Protein AF-A0A1E1MCX6-F1 (afdb_monomer_lite)

pLDDT: mean 70.88, std 13.75, range [33.88, 95.19]

Structure (mmCIF, N/CA/C/O backbone):
data_AF-A0A1E1MCX6-F1
#
_entry.id   AF-A0A1E1MCX6-F1
#
loop_
_atom_site.group_PDB
_atom_site.id
_atom_site.type_symbol
_atom_site.label_atom_id
_atom_site.label_alt_id
_atom_site.label_comp_id
_atom_site.label_asym_id
_atom_site.label_entity_id
_atom_site.label_seq_id
_atom_site.pdbx_PDB_ins_code
_atom_site.Cartn_x
_atom_site.Cartn_y
_atom_site.Cartn_z
_atom_site.occupancy
_atom_site.B_iso_or_equiv
_atom_site.auth_seq_id
_atom_site.auth_comp_id
_atom_site.auth_asym_id
_atom_site.auth_atom_id
_atom_site.pdbx_PDB_model_num
ATOM 1 N N . MET A 1 1 ? -9.415 -29.828 1.923 1.00 38.81 1 MET A N 1
ATOM 2 C CA . MET A 1 1 ? -8.540 -28.634 1.841 1.00 38.81 1 MET A CA 1
ATOM 3 C C . MET A 1 1 ? -7.089 -29.088 1.787 1.00 38.81 1 MET A C 1
ATOM 5 O O . MET A 1 1 ? -6.690 -29.896 2.617 1.00 38.81 1 MET A O 1
ATOM 9 N N . THR A 1 2 ? -6.312 -28.622 0.813 1.00 33.94 2 THR A N 1
ATOM 10 C CA . THR A 1 2 ? -4.863 -28.867 0.729 1.00 33.94 2 THR A CA 1
ATOM 11 C C . THR A 1 2 ? -4.149 -28.185 1.901 1.00 33.94 2 THR A C 1
ATOM 13 O O . THR A 1 2 ? -4.339 -26.994 2.135 1.00 33.94 2 THR A O 1
ATOM 16 N N . LYS A 1 3 ? -3.348 -28.938 2.668 1.00 46.06 3 LYS A N 1
ATOM 17 C CA . LYS A 1 3 ? -2.559 -28.394 3.788 1.00 46.06 3 LYS A CA 1
ATOM 18 C C . LYS A 1 3 ? -1.394 -27.546 3.260 1.00 46.06 3 LYS A C 1
ATOM 20 O O . LYS A 1 3 ? -0.758 -27.910 2.272 1.00 46.06 3 LYS A O 1
ATOM 25 N N . PHE A 1 4 ? -1.112 -26.431 3.933 1.00 48.59 4 PHE A N 1
ATOM 26 C CA . PHE A 1 4 ? 0.052 -25.582 3.665 1.00 48.59 4 PHE A CA 1
ATOM 27 C C . PHE A 1 4 ? 1.350 -26.382 3.869 1.00 48.59 4 PHE A C 1
ATOM 29 O O . PHE A 1 4 ? 1.566 -26.912 4.960 1.00 48.59 4 PHE A O 1
ATOM 36 N N . LYS A 1 5 ? 2.179 -26.498 2.822 1.00 60.81 5 LYS A N 1
ATOM 37 C CA . LYS A 1 5 ? 3.470 -27.203 2.859 1.00 60.81 5 LYS A CA 1
ATOM 38 C C . LYS A 1 5 ? 4.560 -26.244 3.340 1.00 60.81 5 LYS A C 1
ATOM 40 O O . LYS A 1 5 ? 4.831 -25.259 2.660 1.00 60.81 5 LYS A O 1
ATOM 45 N N . CYS A 1 6 ? 5.165 -26.533 4.488 1.00 60.97 6 CYS A N 1
ATOM 46 C CA . CYS A 1 6 ? 6.218 -25.704 5.086 1.00 60.97 6 CYS A CA 1
ATOM 47 C C . CYS A 1 6 ? 7.391 -26.503 5.666 1.00 60.97 6 CYS A C 1
ATOM 49 O O . CYS A 1 6 ? 8.232 -25.934 6.356 1.00 60.97 6 CYS A O 1
ATOM 51 N N . GLU A 1 7 ? 7.442 -27.803 5.392 1.00 74.19 7 GLU A N 1
ATOM 52 C CA . GLU A 1 7 ? 8.530 -28.677 5.822 1.00 74.19 7 GLU A CA 1
ATOM 53 C C . GLU A 1 7 ? 9.867 -28.196 5.242 1.00 74.19 7 GLU A C 1
ATOM 55 O O . GLU A 1 7 ? 9.947 -27.859 4.059 1.00 74.19 7 GLU A O 1
ATOM 60 N N . ASN A 1 8 ? 10.891 -28.120 6.093 1.00 78.19 8 ASN A N 1
ATOM 61 C CA . ASN A 1 8 ? 12.237 -27.613 5.811 1.00 78.19 8 ASN A CA 1
ATOM 62 C C . ASN A 1 8 ? 12.307 -26.149 5.328 1.00 78.19 8 ASN A C 1
ATOM 64 O O . ASN A 1 8 ? 13.371 -25.694 4.912 1.00 78.19 8 ASN A O 1
ATOM 68 N N . LEU A 1 9 ? 11.212 -25.379 5.401 1.00 73.75 9 LEU A N 1
ATOM 69 C CA . LEU A 1 9 ? 11.231 -23.949 5.074 1.00 73.75 9 LEU A CA 1
ATOM 70 C C . LEU A 1 9 ? 11.652 -23.110 6.278 1.00 73.75 9 LEU A C 1
ATOM 72 O O . LEU A 1 9 ? 11.257 -23.376 7.414 1.00 73.75 9 LEU A O 1
ATOM 76 N N . ARG A 1 10 ? 12.403 -22.040 6.019 1.00 76.19 10 ARG A N 1
ATOM 77 C CA . ARG A 1 10 ? 12.832 -21.068 7.027 1.00 76.19 10 ARG A CA 1
ATOM 78 C C . ARG A 1 10 ? 11.794 -19.961 7.128 1.00 76.19 10 ARG A C 1
ATOM 80 O O . ARG A 1 10 ? 11.583 -19.203 6.184 1.00 76.19 10 ARG A O 1
ATOM 87 N N . VAL A 1 11 ? 11.128 -19.863 8.269 1.00 73.06 11 VAL A N 1
ATOM 88 C CA . VAL A 1 11 ? 10.028 -18.926 8.492 1.00 73.06 11 VAL A CA 1
ATOM 89 C C . VAL A 1 11 ? 10.429 -17.891 9.531 1.00 73.06 11 VAL A C 1
ATOM 91 O O . VAL A 1 11 ? 10.743 -18.227 10.671 1.00 73.06 11 VAL A O 1
ATOM 94 N N . VAL A 1 12 ? 10.355 -16.619 9.155 1.00 78.56 12 VAL A N 1
ATOM 95 C CA . VAL A 1 12 ? 10.525 -15.487 10.071 1.00 78.56 12 VAL A CA 1
ATOM 96 C C . VAL A 1 12 ? 9.162 -15.044 10.571 1.00 78.56 12 VAL A C 1
ATOM 98 O O . VAL A 1 12 ? 8.259 -14.803 9.774 1.00 78.56 12 VAL A O 1
ATOM 101 N N . ILE A 1 13 ? 9.004 -14.899 11.883 1.00 71.88 13 ILE A N 1
ATOM 102 C CA . ILE A 1 13 ? 7.757 -14.436 12.496 1.00 71.88 13 ILE A CA 1
ATOM 103 C C . ILE A 1 13 ? 8.053 -13.222 13.372 1.00 71.88 13 ILE A C 1
ATOM 105 O O . ILE A 1 13 ? 8.603 -13.342 14.468 1.00 71.88 13 ILE A O 1
ATOM 109 N N . ALA A 1 14 ? 7.644 -12.046 12.901 1.00 75.50 14 ALA A N 1
ATOM 110 C CA . ALA A 1 14 ? 7.612 -10.832 13.702 1.00 75.50 14 ALA A CA 1
ATOM 111 C C . ALA A 1 14 ? 6.386 -10.840 14.618 1.00 75.50 14 ALA A C 1
ATOM 113 O O . ALA A 1 14 ? 5.269 -11.070 14.160 1.00 75.50 14 ALA A O 1
ATOM 114 N N . GLY A 1 15 ? 6.594 -10.599 15.913 1.00 68.25 15 GLY A N 1
ATOM 115 C CA . GLY A 1 15 ? 5.552 -10.734 16.936 1.00 68.25 15 GLY A CA 1
ATOM 116 C C . GLY A 1 15 ? 5.401 -12.159 17.487 1.00 68.25 15 GLY A C 1
ATOM 117 O O . GLY A 1 15 ? 4.359 -12.493 18.041 1.00 68.25 15 GLY A O 1
ATOM 118 N N . GLY A 1 16 ? 6.426 -13.008 17.356 1.00 63.59 16 GLY A N 1
ATOM 119 C CA . GLY A 1 16 ? 6.366 -14.433 17.710 1.00 63.59 16 GLY A CA 1
ATOM 120 C C . GLY A 1 16 ? 6.415 -14.785 19.204 1.00 63.59 16 GLY A C 1
ATOM 121 O O . GLY A 1 16 ? 6.259 -15.948 19.561 1.00 63.59 16 GLY A O 1
ATOM 122 N N . SER A 1 17 ? 6.632 -13.816 20.098 1.00 66.81 17 SER A N 1
ATOM 123 C CA . SER A 1 17 ? 6.832 -14.093 21.531 1.00 66.81 17 SER A CA 1
ATOM 124 C C . SER A 1 17 ? 5.554 -14.459 22.290 1.00 66.81 17 SER A C 1
ATOM 126 O O . SER A 1 17 ? 5.621 -15.084 23.349 1.00 66.81 17 SER A O 1
ATOM 128 N N . ARG A 1 18 ? 4.377 -14.078 21.779 1.00 60.91 18 ARG A N 1
ATOM 129 C CA . ARG A 1 18 ? 3.080 -14.279 22.445 1.00 60.91 18 ARG A CA 1
ATOM 130 C C . ARG A 1 18 ? 1.920 -14.310 21.450 1.00 60.91 18 ARG A C 1
ATOM 132 O O . ARG A 1 18 ? 2.098 -14.004 20.274 1.00 60.91 18 ARG A O 1
ATOM 139 N N . GLY A 1 19 ? 0.732 -14.669 21.940 1.00 68.06 19 GLY A N 1
ATOM 140 C CA . GLY A 1 19 ? -0.516 -14.614 21.173 1.00 68.06 19 GLY A CA 1
ATOM 141 C C . GLY A 1 19 ? -0.461 -15.393 19.855 1.00 68.06 19 GLY A C 1
ATOM 142 O O . GLY A 1 19 ? 0.077 -16.502 19.798 1.00 68.06 19 GLY A O 1
ATOM 143 N N . LEU A 1 20 ? -1.005 -14.787 18.796 1.00 52.72 20 LEU A N 1
ATOM 144 C CA . LEU A 1 20 ? -1.111 -15.394 17.468 1.00 52.72 20 LEU A CA 1
ATOM 145 C C . LEU A 1 20 ? 0.255 -15.777 16.879 1.00 52.72 20 LEU A C 1
ATOM 147 O O . LEU A 1 20 ? 0.401 -16.884 16.368 1.00 52.72 20 LEU A O 1
ATOM 151 N N . GLY A 1 21 ? 1.270 -14.914 17.005 1.00 62.84 21 GLY A N 1
ATOM 152 C CA . GLY A 1 21 ? 2.611 -15.189 16.479 1.00 62.84 21 GLY A CA 1
ATOM 153 C C . GLY A 1 21 ? 3.265 -16.416 17.123 1.00 62.84 21 GLY A C 1
ATOM 154 O O . GLY A 1 21 ? 3.864 -17.229 16.422 1.00 62.84 21 GLY A O 1
ATOM 155 N N . LYS A 1 22 ? 3.089 -16.606 18.439 1.00 66.88 22 LYS A N 1
ATOM 156 C CA . LYS A 1 22 ? 3.581 -17.797 19.159 1.00 66.88 22 LYS A CA 1
ATOM 157 C C . LYS A 1 22 ? 2.854 -19.070 18.727 1.00 66.88 22 LYS A C 1
ATOM 159 O O . LYS A 1 22 ? 3.485 -20.106 18.537 1.00 66.88 22 LYS A O 1
ATOM 164 N N . SER A 1 23 ? 1.532 -19.004 18.579 1.00 61.03 23 SER A N 1
ATOM 165 C CA . SER A 1 23 ? 0.735 -20.153 18.134 1.00 61.03 23 SER A CA 1
ATOM 166 C C . SER A 1 23 ? 1.119 -20.578 16.712 1.00 61.03 23 SER A C 1
ATOM 168 O O . SER A 1 23 ? 1.362 -21.761 16.471 1.00 61.03 23 SER A O 1
ATOM 170 N N . LEU A 1 24 ? 1.286 -19.603 15.812 1.00 55.16 24 LEU A N 1
ATOM 171 C CA . LEU A 1 24 ? 1.741 -19.821 14.441 1.00 55.16 24 LEU A CA 1
ATOM 172 C C . LEU A 1 24 ? 3.142 -20.448 14.397 1.00 55.16 24 LEU A C 1
ATOM 174 O O . LEU A 1 24 ? 3.361 -21.399 13.653 1.00 55.16 24 LEU A O 1
ATOM 178 N N . ALA A 1 25 ? 4.070 -19.967 15.229 1.00 68.56 25 ALA A N 1
ATOM 179 C CA . ALA A 1 25 ? 5.413 -20.530 15.348 1.00 68.56 25 ALA A CA 1
ATOM 180 C C . ALA A 1 25 ? 5.391 -22.014 15.743 1.00 68.56 25 ALA A C 1
ATOM 182 O O . ALA A 1 25 ? 6.065 -22.829 15.117 1.00 68.56 25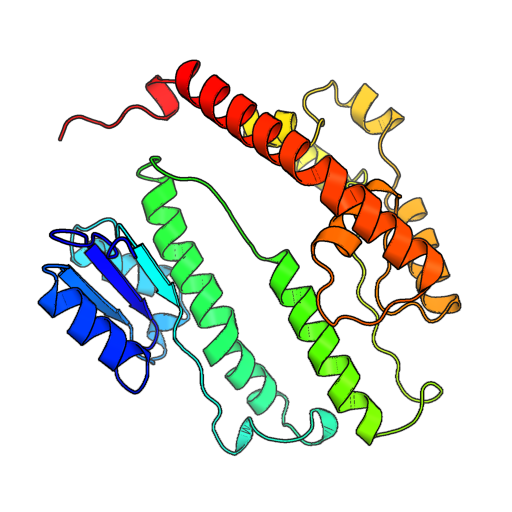 ALA A O 1
ATOM 183 N N . ILE A 1 26 ? 4.589 -22.374 16.750 1.00 72.75 26 ILE A N 1
ATOM 184 C CA . ILE A 1 26 ? 4.478 -23.755 17.241 1.00 72.75 26 ILE A CA 1
ATOM 185 C C . ILE A 1 26 ? 3.876 -24.673 16.170 1.00 72.75 26 ILE A C 1
ATOM 187 O O . ILE A 1 26 ? 4.379 -25.775 15.960 1.00 72.75 26 ILE A O 1
ATOM 191 N N . ASP A 1 27 ? 2.808 -24.244 15.495 1.00 68.94 27 ASP A N 1
ATOM 192 C CA . ASP A 1 27 ? 2.156 -25.053 14.458 1.00 68.94 27 ASP A CA 1
ATOM 193 C C . ASP A 1 27 ? 3.057 -25.252 13.230 1.00 68.94 27 ASP A C 1
ATOM 195 O O . ASP A 1 27 ? 3.155 -26.365 12.716 1.00 68.94 27 ASP A O 1
ATOM 199 N N . LEU A 1 28 ? 3.779 -24.216 12.795 1.00 67.38 28 LEU A N 1
ATOM 200 C CA . LEU A 1 28 ? 4.725 -24.325 11.683 1.00 67.38 28 LEU A CA 1
ATOM 201 C C . LEU A 1 28 ? 5.943 -25.188 12.046 1.00 67.38 28 LEU A C 1
ATOM 203 O O . LEU A 1 28 ? 6.360 -26.011 11.232 1.00 67.38 28 LEU A O 1
ATOM 207 N N . ALA A 1 29 ? 6.458 -25.084 13.275 1.00 78.00 29 ALA A N 1
ATOM 208 C CA . ALA A 1 29 ? 7.537 -25.946 13.761 1.00 78.00 29 ALA A CA 1
ATOM 209 C C . ALA A 1 29 ? 7.118 -27.427 13.801 1.00 78.00 29 ALA A C 1
ATOM 211 O O . ALA A 1 29 ? 7.857 -28.290 13.334 1.00 78.00 29 ALA A O 1
ATOM 212 N N . LYS A 1 30 ? 5.896 -27.733 14.268 1.00 79.31 30 LYS A N 1
ATOM 213 C CA . LYS A 1 30 ? 5.331 -29.101 14.242 1.00 79.31 30 LYS A CA 1
ATOM 214 C C . LYS A 1 30 ? 5.213 -29.681 12.831 1.00 79.31 30 LYS A C 1
ATOM 216 O O . LYS A 1 30 ? 5.148 -30.895 12.675 1.00 79.31 30 LYS A O 1
ATOM 221 N N . ARG A 1 31 ? 5.165 -28.822 11.813 1.00 78.31 31 ARG A N 1
ATOM 222 C CA . ARG A 1 31 ? 5.111 -29.187 10.392 1.00 78.31 31 ARG A CA 1
ATOM 223 C C . ARG A 1 31 ? 6.494 -29.189 9.726 1.00 78.31 31 ARG A C 1
ATOM 225 O O . ARG A 1 31 ? 6.563 -29.214 8.501 1.00 78.31 31 ARG A O 1
ATOM 232 N N . GLY A 1 32 ? 7.572 -29.136 10.512 1.00 78.81 32 GLY A N 1
ATOM 233 C CA . GLY A 1 32 ? 8.952 -29.248 10.038 1.00 78.81 32 GLY A CA 1
ATOM 234 C C . GLY A 1 32 ? 9.587 -27.943 9.553 1.00 78.81 32 GLY A C 1
ATOM 235 O O . GLY A 1 32 ? 10.617 -28.001 8.894 1.00 78.81 32 GLY A O 1
ATOM 236 N N . ALA A 1 33 ? 8.998 -26.774 9.824 1.00 75.56 33 ALA A N 1
ATOM 237 C CA . ALA A 1 33 ? 9.612 -25.491 9.472 1.00 75.56 33 ALA A CA 1
ATOM 238 C C . ALA A 1 33 ? 10.693 -25.070 10.486 1.00 75.56 33 ALA A C 1
ATOM 240 O O . ALA A 1 33 ? 10.533 -25.247 11.696 1.00 75.56 33 ALA A O 1
ATOM 241 N N . HIS A 1 34 ? 11.752 -24.418 10.006 1.00 82.94 34 HIS A N 1
ATOM 242 C CA . HIS A 1 34 ? 12.753 -23.762 10.847 1.00 82.94 34 HIS A CA 1
ATOM 243 C C . HIS A 1 34 ? 12.284 -22.347 11.186 1.00 82.94 34 HIS A C 1
ATOM 245 O O . HIS A 1 34 ? 12.104 -21.524 10.290 1.00 82.94 34 HIS A O 1
ATOM 251 N N . ILE A 1 35 ? 12.070 -22.048 12.466 1.00 78.44 35 ILE A N 1
ATOM 252 C CA . ILE A 1 35 ? 11.438 -20.791 12.882 1.00 78.44 35 ILE A CA 1
ATOM 253 C C . ILE A 1 35 ? 12.466 -19.808 13.443 1.00 78.44 35 ILE A C 1
ATOM 255 O O . ILE A 1 35 ? 13.170 -20.123 14.399 1.00 78.44 35 ILE A O 1
ATOM 259 N N . LEU A 1 36 ? 12.476 -18.583 12.911 1.00 82.44 36 LEU A N 1
ATOM 260 C CA . LEU A 1 36 ? 13.136 -17.428 13.516 1.00 82.44 36 LEU A CA 1
ATOM 261 C C . LEU A 1 36 ? 12.078 -16.471 14.075 1.00 82.44 36 LEU A C 1
ATOM 263 O O . LEU A 1 36 ? 11.268 -15.911 13.333 1.00 82.44 36 LEU A O 1
ATOM 267 N N . LEU A 1 37 ? 12.091 -16.263 15.390 1.00 76.94 37 LEU A N 1
ATOM 268 C CA . LEU A 1 37 ? 11.170 -15.346 16.058 1.00 76.94 37 LEU A CA 1
ATOM 269 C C . LEU A 1 37 ? 11.812 -13.973 16.242 1.00 76.94 37 LEU A C 1
ATOM 271 O O . LEU A 1 37 ? 12.878 -13.856 16.839 1.00 76.94 37 LEU A O 1
ATOM 275 N N . LEU A 1 38 ? 11.119 -12.930 15.790 1.00 73.69 38 LEU A N 1
ATOM 276 C CA . LEU A 1 38 ? 11.461 -11.540 16.074 1.00 73.69 38 LEU A CA 1
ATOM 277 C C . LEU A 1 38 ? 10.456 -10.995 17.097 1.00 73.69 38 LEU A C 1
ATOM 279 O O . LEU A 1 38 ? 9.249 -10.939 16.839 1.00 73.69 38 LEU A O 1
ATOM 283 N N . ALA A 1 39 ? 10.942 -10.627 18.282 1.00 66.00 39 ALA A N 1
ATOM 284 C CA . ALA A 1 39 ? 10.146 -10.069 19.374 1.00 66.00 39 ALA A CA 1
ATOM 285 C C . ALA A 1 39 ? 10.543 -8.610 19.655 1.00 66.00 39 ALA A C 1
ATOM 287 O O . ALA A 1 39 ? 11.634 -8.180 19.297 1.00 66.00 39 ALA A O 1
ATOM 288 N N . ARG A 1 40 ? 9.630 -7.841 20.265 1.00 60.00 40 ARG A N 1
ATOM 289 C CA . ARG A 1 40 ? 9.772 -6.384 20.442 1.00 60.00 40 ARG A CA 1
ATOM 290 C C . ARG A 1 40 ? 11.019 -6.009 21.261 1.00 60.00 40 ARG A C 1
ATOM 292 O O . ARG A 1 40 ? 11.178 -6.492 22.378 1.00 60.00 40 ARG A O 1
ATOM 299 N N . GLY A 1 41 ? 11.802 -5.078 20.712 1.00 58.69 41 GLY A N 1
ATOM 300 C CA . GLY A 1 41 ? 12.938 -4.361 21.308 1.00 58.69 41 GLY A CA 1
ATOM 301 C C . GLY A 1 41 ? 13.427 -3.275 20.334 1.00 58.69 41 GLY A C 1
ATOM 302 O O . GLY A 1 41 ? 13.105 -3.355 19.144 1.00 58.69 41 GLY A O 1
ATOM 303 N N . GLN A 1 42 ? 14.189 -2.272 20.798 1.00 48.56 42 GLN A N 1
ATOM 304 C CA . GLN A 1 42 ? 14.727 -1.168 19.963 1.00 48.56 42 GLN A CA 1
ATOM 305 C C . GLN A 1 42 ? 15.445 -1.665 18.689 1.00 48.56 42 GLN A C 1
ATOM 307 O O . GLN A 1 42 ? 15.502 -0.974 17.678 1.00 48.56 42 GLN A O 1
ATOM 312 N N . GLU A 1 43 ? 15.934 -2.903 18.708 1.00 51.09 43 GLU A N 1
ATOM 313 C CA . GLU A 1 43 ? 16.624 -3.562 17.600 1.00 51.09 43 GLU A CA 1
ATOM 314 C C . GLU A 1 43 ? 15.727 -3.923 16.400 1.00 51.09 43 GLU A C 1
ATOM 316 O O . GLU A 1 43 ? 16.228 -4.062 15.288 1.00 51.09 43 GLU A O 1
ATOM 321 N N . THR A 1 44 ? 14.405 -4.032 16.586 1.00 52.84 44 THR A N 1
ATOM 322 C CA . THR A 1 44 ? 13.450 -4.412 15.517 1.00 52.84 44 THR A CA 1
ATOM 323 C C . THR A 1 44 ? 12.982 -3.254 14.630 1.00 52.84 44 THR A C 1
ATOM 325 O O . THR A 1 44 ? 12.377 -3.498 13.587 1.00 52.84 44 THR A O 1
ATOM 328 N N . LEU A 1 45 ? 13.276 -2.007 15.012 1.00 52.97 45 LEU A N 1
ATOM 329 C CA . LEU A 1 45 ? 12.914 -0.799 14.256 1.00 52.97 45 LEU A CA 1
ATOM 330 C C . LEU A 1 45 ? 14.037 -0.316 13.328 1.00 52.97 45 LEU A C 1
ATOM 332 O O . LEU A 1 45 ? 13.805 0.504 12.445 1.00 52.97 45 LEU A O 1
ATOM 336 N N . GLU A 1 46 ? 15.250 -0.845 13.484 1.00 60.16 46 GLU A N 1
ATOM 337 C CA . GLU A 1 46 ? 16.385 -0.507 12.633 1.00 60.16 46 GLU A CA 1
ATOM 338 C C . GLU A 1 46 ? 16.642 -1.613 11.610 1.00 60.16 46 GLU A C 1
ATOM 340 O O . GLU A 1 46 ? 17.088 -2.715 11.932 1.00 60.16 46 GLU A O 1
ATOM 345 N N . VAL A 1 47 ? 16.445 -1.283 10.335 1.00 54.62 47 VAL A N 1
ATOM 346 C CA . VAL A 1 47 ? 16.669 -2.186 9.192 1.00 54.62 47 VAL A CA 1
ATOM 347 C C . VAL A 1 47 ? 18.070 -2.811 9.217 1.00 54.62 47 VAL A C 1
ATOM 349 O O . VAL A 1 47 ? 18.236 -3.967 8.837 1.00 54.62 47 VAL A O 1
ATOM 352 N N . ALA A 1 48 ? 19.081 -2.068 9.682 1.00 53.84 48 ALA A N 1
ATOM 353 C CA . ALA A 1 48 ? 20.460 -2.539 9.792 1.00 53.84 48 ALA A CA 1
ATOM 354 C C . ALA A 1 48 ? 20.636 -3.635 10.858 1.00 53.84 48 ALA A C 1
ATOM 356 O O . ALA A 1 48 ? 21.330 -4.622 10.608 1.00 53.84 48 ALA A O 1
ATOM 357 N N . LYS A 1 49 ? 19.977 -3.499 12.016 1.00 63.47 49 LYS A N 1
ATOM 358 C CA . LYS A 1 49 ? 20.013 -4.496 13.096 1.00 63.47 49 LYS A CA 1
ATOM 359 C C . LYS A 1 49 ? 19.223 -5.741 12.716 1.00 63.47 49 LYS A C 1
ATOM 361 O O . LYS A 1 49 ? 19.770 -6.835 12.794 1.00 63.47 49 LYS A O 1
ATOM 366 N N . VAL A 1 50 ? 18.018 -5.575 12.163 1.00 62.41 50 VAL A N 1
ATOM 367 C CA . VAL A 1 50 ? 17.221 -6.693 11.626 1.00 62.41 50 VAL A CA 1
ATOM 368 C C . VAL A 1 50 ? 18.006 -7.453 10.555 1.00 62.41 50 VAL A C 1
ATOM 370 O O . VAL A 1 50 ? 18.067 -8.680 10.590 1.00 62.41 50 VAL A O 1
ATOM 373 N N . LYS A 1 51 ? 18.673 -6.741 9.637 1.00 64.06 51 LYS A N 1
ATOM 374 C CA . LYS A 1 51 ? 19.541 -7.366 8.633 1.00 64.06 51 LYS A CA 1
ATOM 375 C C . LYS A 1 51 ? 20.690 -8.132 9.285 1.00 64.06 51 LYS A C 1
ATOM 377 O O . LYS A 1 51 ? 20.916 -9.266 8.896 1.00 64.06 51 LYS A O 1
ATOM 382 N N . ARG A 1 52 ? 21.380 -7.562 10.280 1.00 67.31 52 ARG A N 1
ATOM 383 C CA . ARG A 1 52 ? 22.474 -8.235 11.001 1.00 67.31 52 ARG A CA 1
ATOM 384 C C . ARG A 1 52 ? 22.005 -9.524 11.676 1.00 67.31 52 ARG A C 1
ATOM 386 O O . ARG A 1 52 ? 22.663 -10.545 11.508 1.00 67.31 52 ARG A O 1
ATOM 393 N N . THR A 1 53 ? 20.870 -9.492 12.373 1.00 66.94 53 THR A N 1
ATOM 394 C CA . THR A 1 53 ? 20.269 -10.683 12.990 1.00 66.94 53 THR A CA 1
ATOM 395 C C . THR A 1 53 ? 19.951 -11.734 11.931 1.00 66.94 53 THR A C 1
ATOM 397 O O . THR A 1 53 ? 20.318 -12.889 12.091 1.00 66.94 53 THR A O 1
ATOM 400 N N . LEU A 1 54 ? 19.344 -11.343 10.808 1.00 64.69 54 LEU A N 1
ATOM 401 C CA . LEU A 1 54 ? 19.040 -12.264 9.709 1.00 64.69 54 LEU A CA 1
ATOM 402 C C . LEU A 1 54 ? 20.310 -12.822 9.032 1.00 64.69 54 LEU A C 1
ATOM 404 O O . LEU A 1 54 ? 20.354 -13.999 8.685 1.00 64.69 54 LEU A O 1
ATOM 408 N N . SER A 1 55 ? 21.357 -12.007 8.879 1.00 65.31 55 SER A N 1
ATOM 409 C CA . SER A 1 55 ? 22.650 -12.401 8.305 1.00 65.31 55 SER A CA 1
ATOM 410 C C . SER A 1 55 ? 23.423 -13.381 9.192 1.00 65.31 55 SER A C 1
ATOM 412 O O . SER A 1 55 ? 24.102 -14.256 8.664 1.00 65.31 55 SER A O 1
ATOM 414 N N . GLN A 1 56 ? 23.324 -13.263 10.521 1.00 65.81 56 GLN A N 1
ATOM 415 C CA . GLN A 1 56 ? 24.038 -14.131 11.470 1.00 65.81 56 GLN A CA 1
ATOM 416 C C . GLN A 1 56 ? 23.633 -15.605 11.365 1.00 65.81 56 GLN A C 1
ATOM 418 O O . GLN A 1 56 ? 24.459 -16.479 11.608 1.00 65.81 56 GLN A O 1
ATOM 423 N N . TYR A 1 57 ? 22.394 -15.890 10.961 1.00 59.16 57 TYR A N 1
ATOM 424 C CA . TYR A 1 57 ? 21.890 -17.259 10.845 1.00 59.16 57 TYR A CA 1
ATOM 425 C C . TYR A 1 57 ? 22.073 -17.874 9.444 1.00 59.16 57 TYR A C 1
ATOM 427 O O . TYR A 1 57 ? 21.568 -18.966 9.207 1.00 59.16 57 TYR A O 1
ATOM 435 N N . SER A 1 58 ? 22.787 -17.205 8.520 1.00 51.38 58 SER A N 1
ATOM 436 C CA . SER A 1 58 ? 23.092 -17.693 7.154 1.00 51.38 58 SER A CA 1
ATOM 437 C C . SER A 1 58 ? 21.886 -18.284 6.411 1.00 51.38 58 SER A C 1
ATOM 439 O O . SER A 1 58 ? 21.981 -19.275 5.689 1.00 51.38 58 SER A O 1
ATOM 441 N N . ALA A 1 59 ? 20.716 -17.679 6.602 1.00 57.47 59 ALA A N 1
ATOM 442 C CA . ALA A 1 59 ? 19.458 -18.242 6.157 1.00 57.47 59 ALA A CA 1
ATOM 443 C C . ALA A 1 59 ? 18.580 -17.157 5.538 1.00 57.47 59 ALA A C 1
ATOM 445 O O . ALA A 1 59 ? 17.976 -16.347 6.237 1.00 57.47 59 ALA A O 1
ATOM 446 N N . ILE A 1 60 ? 18.490 -17.151 4.210 1.00 66.62 60 ILE A N 1
ATOM 447 C CA . ILE A 1 60 ? 17.504 -16.346 3.490 1.00 66.62 60 ILE A CA 1
ATOM 448 C C . ILE A 1 60 ? 16.121 -16.893 3.869 1.00 66.62 60 ILE A C 1
ATOM 450 O O . ILE A 1 60 ? 15.856 -18.064 3.607 1.00 66.62 60 ILE A O 1
ATOM 454 N N . PRO A 1 61 ? 15.241 -16.112 4.510 1.00 69.56 61 PRO A N 1
ATOM 455 C CA . PRO A 1 61 ? 13.959 -16.644 4.946 1.00 69.56 61 PRO A CA 1
ATOM 456 C C . PRO A 1 61 ? 13.081 -16.989 3.743 1.00 69.56 61 PRO A C 1
ATOM 458 O O . PRO A 1 61 ? 12.984 -16.210 2.804 1.00 69.56 61 PRO A O 1
ATOM 461 N N . ASP A 1 62 ? 12.415 -18.136 3.764 1.00 63.47 62 ASP A N 1
ATOM 462 C CA . ASP A 1 62 ? 11.515 -18.571 2.692 1.00 63.47 62 ASP A CA 1
ATOM 463 C C . ASP A 1 62 ? 10.129 -17.922 2.825 1.00 63.47 62 ASP A C 1
ATOM 465 O O . ASP A 1 62 ? 9.428 -17.703 1.832 1.00 63.47 62 ASP A O 1
ATOM 469 N N . ILE A 1 63 ? 9.728 -17.615 4.065 1.00 61.78 63 ILE A N 1
ATOM 470 C CA . ILE A 1 63 ? 8.442 -17.007 4.423 1.00 61.78 63 ILE A CA 1
ATOM 471 C C . ILE A 1 63 ? 8.665 -15.984 5.546 1.00 61.78 63 ILE A C 1
ATOM 473 O O . ILE A 1 63 ? 9.404 -16.250 6.493 1.00 61.78 63 ILE A O 1
ATOM 477 N N . VAL A 1 64 ? 7.986 -14.835 5.477 1.00 67.12 64 VAL A N 1
ATOM 478 C CA . VAL A 1 64 ? 7.909 -13.858 6.575 1.00 67.12 64 VAL A CA 1
ATOM 479 C C . VAL A 1 64 ? 6.454 -13.651 6.991 1.00 67.12 64 VAL A C 1
ATOM 481 O O . VAL A 1 64 ? 5.581 -13.454 6.147 1.00 67.12 64 VAL A O 1
ATOM 484 N N . PHE A 1 65 ? 6.192 -13.680 8.293 1.00 61.88 65 PHE A N 1
ATOM 485 C CA . PHE A 1 65 ? 4.917 -13.308 8.889 1.00 61.88 65 PHE A CA 1
ATOM 486 C C . PHE A 1 65 ? 5.099 -12.060 9.749 1.00 61.88 65 PHE A C 1
ATOM 488 O O . PHE A 1 65 ? 5.780 -12.091 10.775 1.00 61.88 65 PHE A O 1
ATOM 495 N N . CYS A 1 66 ? 4.454 -10.965 9.353 1.00 68.88 66 CYS A N 1
ATOM 496 C CA . CYS A 1 66 ? 4.346 -9.758 10.166 1.00 68.88 66 CYS A CA 1
ATOM 497 C C . CYS A 1 66 ? 3.080 -9.844 11.024 1.00 68.88 66 CYS A C 1
ATOM 499 O O . CYS A 1 66 ? 2.008 -9.424 10.603 1.00 68.88 66 CYS A O 1
ATOM 501 N N . VAL A 1 67 ? 3.207 -10.446 12.208 1.00 60.25 67 VAL A N 1
ATOM 502 C CA . VAL A 1 67 ? 2.107 -10.672 13.170 1.00 60.25 67 VAL A CA 1
ATOM 503 C C . VAL A 1 67 ? 2.212 -9.717 14.366 1.00 60.25 67 VAL A C 1
ATOM 505 O O . VAL A 1 67 ? 1.423 -9.790 15.305 1.00 60.25 67 VAL A O 1
ATOM 508 N N . ALA A 1 68 ? 3.209 -8.829 14.359 1.00 64.19 68 ALA A N 1
ATOM 509 C CA . ALA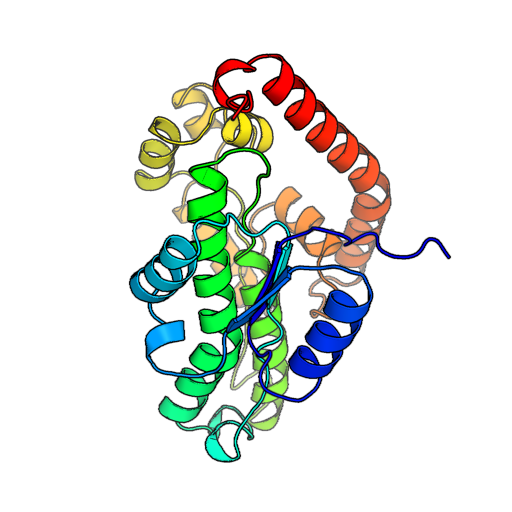 A 1 68 ? 3.374 -7.808 15.377 1.00 64.19 68 ALA A CA 1
ATOM 510 C C . ALA A 1 68 ? 2.164 -6.869 15.336 1.00 64.19 68 ALA A C 1
ATOM 512 O O . ALA A 1 68 ? 1.938 -6.164 14.358 1.00 64.19 68 ALA A O 1
ATOM 513 N N . GLY A 1 69 ? 1.371 -6.932 16.398 1.00 58.47 69 GLY A N 1
ATOM 514 C CA . GLY A 1 69 ? 0.121 -6.210 16.529 1.00 58.47 69 GLY A CA 1
ATOM 515 C C . GLY A 1 69 ? -0.242 -6.108 18.001 1.00 58.47 69 GLY A C 1
ATOM 516 O O . GLY A 1 69 ? -0.168 -7.100 18.735 1.00 58.47 69 GLY A O 1
ATOM 517 N N . GLY A 1 70 ? -0.595 -4.917 18.457 1.00 60.38 70 GLY A N 1
ATOM 518 C CA . GLY A 1 70 ? -1.141 -4.710 19.788 1.00 60.38 70 GLY A CA 1
ATOM 519 C C . GLY A 1 70 ? -1.022 -3.268 20.235 1.00 60.38 70 GLY A C 1
ATOM 520 O O . GLY A 1 70 ? -0.122 -2.550 19.807 1.00 60.38 70 GLY A O 1
ATOM 521 N N . SER A 1 71 ? -1.911 -2.896 21.145 1.00 62.34 71 SER A N 1
ATOM 522 C CA . SER A 1 71 ? -1.960 -1.555 21.706 1.00 62.34 71 SER A CA 1
ATOM 523 C C . SER A 1 71 ? -1.794 -1.626 23.222 1.00 62.34 71 SER A C 1
ATOM 525 O O . SER A 1 71 ? -2.251 -2.572 23.867 1.00 62.34 71 SER A O 1
ATOM 527 N N . ASN A 1 72 ? -1.084 -0.667 23.801 1.00 67.31 72 ASN A N 1
ATOM 528 C CA . ASN A 1 72 ? -1.067 -0.423 25.241 1.00 67.31 72 ASN A CA 1
ATOM 529 C C . ASN A 1 72 ? -2.108 0.664 25.590 1.00 67.31 72 ASN A C 1
ATOM 531 O O . ASN A 1 72 ? -2.624 1.311 24.681 1.00 67.31 72 ASN A O 1
ATOM 535 N N . PRO A 1 73 ? -2.434 0.889 26.873 1.00 70.31 73 PRO A N 1
ATOM 536 C CA . PRO A 1 73 ? -3.451 1.875 27.246 1.00 70.31 73 PRO A CA 1
ATOM 537 C C . PRO A 1 73 ? -3.191 3.294 26.716 1.00 70.31 73 PRO A C 1
ATOM 539 O O . PRO A 1 73 ? -4.140 3.998 26.414 1.00 70.31 73 PRO A O 1
ATOM 542 N N . SER A 1 74 ? -1.930 3.699 26.521 1.00 69.81 74 SER A N 1
ATOM 543 C CA . SER A 1 74 ? -1.582 5.009 25.942 1.00 69.81 74 SER A CA 1
ATOM 544 C C . SER A 1 74 ? -1.693 5.077 24.411 1.00 69.81 74 SER A C 1
ATOM 546 O O . SER A 1 74 ? -1.450 6.123 23.822 1.00 69.81 74 SER A O 1
ATOM 548 N N . GLN A 1 75 ? -1.993 3.957 23.753 1.00 64.62 75 GLN A N 1
ATOM 549 C CA . GLN A 1 75 ? -2.224 3.831 22.308 1.00 64.62 75 GLN A CA 1
ATOM 550 C C . GLN A 1 75 ? -3.704 3.568 21.990 1.00 64.62 75 GLN A C 1
ATOM 552 O O . GLN A 1 75 ? -4.050 3.373 20.826 1.00 64.62 75 GLN A O 1
ATOM 557 N N . ILE A 1 76 ? -4.557 3.476 23.016 1.00 59.59 76 ILE A N 1
ATOM 558 C CA . ILE A 1 76 ? -5.978 3.155 22.895 1.00 59.59 76 ILE A CA 1
ATOM 559 C C . ILE A 1 76 ? -6.761 4.377 23.348 1.00 59.59 76 ILE A C 1
ATOM 561 O O . ILE A 1 76 ? -6.683 4.785 24.501 1.00 59.59 76 ILE A O 1
ATOM 565 N N . GLY A 1 77 ? -7.519 4.941 22.427 1.00 60.12 77 GLY A N 1
ATOM 566 C CA . GLY A 1 77 ? -8.271 6.162 22.629 1.00 60.12 77 GLY A CA 1
ATOM 567 C C . GLY A 1 77 ? -8.654 6.719 21.274 1.00 60.12 77 GLY A C 1
ATOM 568 O O . GLY A 1 77 ? -8.268 6.180 20.237 1.00 60.12 77 GLY A O 1
ATOM 569 N N . PHE A 1 78 ? -9.429 7.783 21.289 1.00 59.66 78 PHE A N 1
ATOM 570 C CA . PHE A 1 78 ? -9.722 8.528 20.084 1.00 59.66 78 PHE A CA 1
ATOM 571 C C . PHE A 1 78 ? -8.512 9.398 19.714 1.00 59.66 78 PHE A C 1
ATOM 573 O O . PHE A 1 78 ? -7.824 9.896 20.605 1.00 59.66 78 PHE A O 1
ATOM 580 N N . LEU A 1 79 ? -8.229 9.591 18.422 1.00 55.12 79 LEU A N 1
ATOM 581 C CA . LEU A 1 79 ? -7.008 10.272 17.986 1.00 55.12 79 LEU A CA 1
ATOM 582 C C . LEU A 1 79 ? -6.757 11.640 18.630 1.00 55.12 79 LEU A C 1
ATOM 584 O O . LEU A 1 79 ? -5.599 11.947 18.902 1.00 55.12 79 LEU A O 1
ATOM 588 N N . ALA A 1 80 ? -7.791 12.456 18.864 1.00 55.69 80 ALA A N 1
ATOM 589 C CA . ALA A 1 80 ? -7.587 13.782 19.456 1.00 55.69 80 ALA A CA 1
ATOM 590 C C . ALA A 1 80 ? -7.172 13.709 20.934 1.00 55.69 80 ALA A C 1
ATOM 592 O O . ALA A 1 80 ? -6.569 14.650 21.443 1.00 55.69 80 ALA A O 1
ATOM 593 N N . ASP A 1 81 ? -7.442 12.582 21.595 1.00 66.44 81 ASP A N 1
ATOM 594 C CA . ASP A 1 81 ? -7.079 12.321 22.988 1.00 66.44 81 ASP A CA 1
ATOM 595 C C . ASP A 1 81 ? -5.750 11.556 23.116 1.00 66.44 81 ASP A C 1
ATOM 597 O O . ASP A 1 81 ? -5.194 11.429 24.210 1.00 66.44 81 ASP A O 1
ATOM 601 N N . LEU A 1 82 ? -5.219 11.030 22.007 1.00 66.06 82 LEU A N 1
ATOM 602 C CA . LEU A 1 82 ? -3.936 10.338 21.988 1.00 66.06 82 LEU A CA 1
ATOM 603 C C . LEU A 1 82 ? -2.782 11.339 21.954 1.00 66.06 82 LEU A C 1
ATOM 605 O O . LEU A 1 82 ? -2.746 12.259 21.138 1.00 66.06 82 LEU A O 1
ATOM 609 N N . SER A 1 83 ? -1.767 11.110 22.791 1.00 83.69 83 SER A N 1
ATOM 610 C CA . SER A 1 83 ? -0.542 11.900 22.692 1.00 83.69 83 SER A CA 1
ATOM 611 C C . SER A 1 83 ? 0.185 11.604 21.372 1.00 83.69 83 SER A C 1
ATOM 613 O O . SER A 1 83 ? 0.124 10.470 20.872 1.00 83.69 83 SER A O 1
ATOM 615 N N . PRO A 1 84 ? 0.937 12.570 20.811 1.00 84.25 84 PRO A N 1
ATOM 616 C CA . PRO A 1 84 ? 1.789 12.326 19.648 1.00 84.25 84 PRO A CA 1
ATOM 617 C C . PRO A 1 84 ? 2.718 11.117 19.839 1.00 84.25 84 PRO A C 1
ATOM 619 O O . PRO A 1 84 ? 2.938 10.342 18.907 1.00 84.25 84 PRO A O 1
ATOM 622 N N . GLU A 1 85 ? 3.217 10.903 21.059 1.00 85.44 85 GLU A N 1
ATOM 623 C CA . GLU A 1 85 ? 4.041 9.751 21.431 1.00 85.44 85 GLU A CA 1
ATOM 624 C C . GLU A 1 85 ? 3.247 8.441 21.391 1.00 85.44 85 GLU A C 1
ATOM 626 O O . GLU A 1 85 ? 3.776 7.428 20.934 1.00 85.44 85 GLU A O 1
ATOM 631 N N . GLY A 1 86 ? 1.983 8.450 21.823 1.00 76.12 86 GLY A N 1
ATOM 632 C CA . GLY A 1 86 ? 1.073 7.309 21.735 1.00 76.12 86 GLY A CA 1
ATOM 633 C C . GLY A 1 86 ? 0.810 6.908 20.285 1.00 76.12 86 GLY A C 1
ATOM 634 O O . GLY A 1 86 ? 1.012 5.746 19.918 1.00 76.12 86 GLY A O 1
ATOM 635 N N . VAL A 1 87 ? 0.472 7.877 19.428 1.00 73.19 87 VAL A N 1
ATOM 636 C CA . VAL A 1 87 ? 0.270 7.666 17.982 1.00 73.19 87 VAL A CA 1
ATOM 637 C C . VAL A 1 87 ? 1.549 7.144 17.326 1.00 73.19 87 VAL A C 1
ATOM 639 O O . VAL A 1 87 ? 1.529 6.126 16.628 1.00 73.19 87 VAL A O 1
ATOM 642 N N . LYS A 1 88 ? 2.689 7.793 17.593 1.00 80.75 88 LYS A N 1
ATOM 643 C CA . LYS A 1 88 ? 3.995 7.398 17.057 1.00 80.75 88 LYS A CA 1
ATOM 644 C C . LYS A 1 88 ? 4.381 5.990 17.498 1.00 80.75 88 LYS A C 1
ATOM 646 O O . LYS A 1 88 ? 4.739 5.173 16.657 1.00 80.75 88 LYS A O 1
ATOM 651 N N . SER A 1 89 ? 4.243 5.674 18.782 1.00 78.69 89 SER A N 1
ATOM 652 C CA . SER A 1 89 ? 4.549 4.350 19.330 1.00 78.69 89 SER A CA 1
ATOM 653 C C . SER A 1 89 ? 3.629 3.259 18.758 1.00 78.69 89 SER A C 1
ATOM 655 O O . SER A 1 89 ? 4.072 2.134 18.501 1.00 78.69 89 SER A O 1
ATOM 657 N N . CYS A 1 90 ? 2.356 3.579 18.505 1.00 74.19 90 CYS A N 1
ATOM 658 C CA . CYS A 1 90 ? 1.414 2.676 17.844 1.00 74.19 90 CYS A CA 1
ATOM 659 C C . CYS A 1 90 ? 1.853 2.371 16.401 1.00 74.19 90 CYS A C 1
ATOM 661 O O . CYS A 1 90 ? 1.957 1.206 16.011 1.00 74.19 90 CYS A O 1
ATOM 663 N N . LEU A 1 91 ? 2.201 3.403 15.624 1.00 79.50 91 LEU A N 1
ATOM 664 C CA . LEU A 1 91 ? 2.720 3.239 14.264 1.00 79.50 91 LEU A CA 1
ATOM 665 C C . LEU A 1 91 ? 4.067 2.508 14.246 1.00 79.50 91 LEU A C 1
ATOM 667 O O . LEU A 1 91 ? 4.274 1.632 13.412 1.00 79.50 91 LEU A O 1
ATOM 671 N N . GLU A 1 92 ? 4.970 2.798 15.178 1.00 76.38 92 GLU A N 1
ATOM 672 C CA . GLU A 1 92 ? 6.247 2.091 15.310 1.00 76.38 92 GLU A CA 1
ATOM 673 C C . GLU A 1 92 ? 6.043 0.597 15.565 1.00 76.38 92 GLU A C 1
ATOM 675 O O . GLU A 1 92 ? 6.633 -0.244 14.883 1.00 76.38 92 GLU A O 1
ATOM 680 N N . SER A 1 93 ? 5.161 0.256 16.504 1.00 67.56 93 SER A N 1
ATOM 681 C CA . SER A 1 93 ? 4.939 -1.130 16.917 1.00 67.56 93 SER A CA 1
ATOM 682 C C . SER A 1 93 ? 4.156 -1.968 15.907 1.00 67.56 93 SER A C 1
ATOM 684 O O . SER A 1 93 ? 4.459 -3.157 15.776 1.00 67.56 93 SER A O 1
ATOM 686 N N . ASN A 1 94 ? 3.215 -1.370 15.172 1.00 67.06 94 ASN A N 1
ATOM 687 C CA . ASN A 1 94 ? 2.295 -2.098 14.292 1.00 67.06 94 ASN A CA 1
ATOM 688 C C . ASN A 1 94 ? 2.611 -1.918 12.800 1.00 67.06 94 ASN A C 1
ATOM 690 O O . ASN A 1 94 ? 2.458 -2.854 12.017 1.00 67.06 94 ASN A O 1
ATOM 694 N N . TYR A 1 95 ? 3.061 -0.729 12.394 1.00 70.00 95 TYR A N 1
ATOM 695 C CA . TYR A 1 95 ? 3.266 -0.391 10.988 1.00 70.00 95 TYR A CA 1
ATOM 696 C C . TYR A 1 95 ? 4.741 -0.425 10.589 1.00 70.00 95 TYR A C 1
ATOM 698 O O . TYR A 1 95 ? 5.135 -1.221 9.735 1.00 70.00 95 TYR A O 1
ATOM 706 N N . TYR A 1 96 ? 5.584 0.391 11.224 1.00 71.44 96 TYR A N 1
ATOM 707 C CA . TYR A 1 96 ? 7.000 0.469 10.871 1.00 71.44 96 TYR A CA 1
ATOM 708 C C . TYR A 1 96 ? 7.744 -0.832 11.169 1.00 71.44 96 TYR A C 1
ATOM 710 O O . TYR A 1 96 ? 8.590 -1.229 10.373 1.00 71.44 96 TYR A O 1
ATOM 718 N N . SER A 1 97 ? 7.384 -1.552 12.234 1.00 68.19 97 SER A N 1
ATOM 719 C CA . SER A 1 97 ? 7.912 -2.896 12.498 1.00 68.19 97 SER A CA 1
ATOM 720 C C . SER A 1 97 ? 7.658 -3.855 11.323 1.00 68.19 97 SER A C 1
ATOM 722 O O . SER A 1 97 ? 8.581 -4.526 10.857 1.00 68.19 97 SER A O 1
ATOM 724 N N . ALA A 1 98 ? 6.438 -3.876 10.777 1.00 63.62 98 ALA A N 1
ATOM 725 C CA . ALA A 1 98 ? 6.085 -4.695 9.623 1.00 63.62 98 ALA A CA 1
ATOM 726 C C . ALA A 1 98 ? 6.832 -4.238 8.363 1.00 63.62 98 ALA A C 1
ATOM 728 O O . ALA A 1 98 ? 7.403 -5.068 7.650 1.00 63.62 98 ALA A O 1
ATOM 729 N N . VAL A 1 99 ? 6.889 -2.926 8.112 1.00 66.25 99 VAL A N 1
ATOM 730 C CA . VAL A 1 99 ? 7.578 -2.342 6.953 1.00 66.25 99 VAL A CA 1
ATOM 731 C C . VAL A 1 99 ? 9.077 -2.633 6.987 1.00 66.25 99 VAL A C 1
ATOM 733 O O . VAL A 1 99 ? 9.617 -3.101 5.988 1.00 66.25 99 VAL A O 1
ATOM 736 N N . PHE A 1 100 ? 9.761 -2.402 8.107 1.00 72.94 100 PHE A N 1
ATOM 737 C CA . PHE A 1 100 ? 11.215 -2.543 8.197 1.00 72.94 100 PHE A CA 1
ATOM 738 C C . PHE A 1 100 ? 11.674 -3.995 8.214 1.00 72.94 100 PHE A C 1
ATOM 740 O O . PHE A 1 100 ? 12.663 -4.316 7.553 1.00 72.94 100 PHE A O 1
ATOM 747 N N . ILE A 1 101 ? 10.940 -4.893 8.878 1.00 71.12 101 ILE A N 1
ATOM 748 C CA . ILE A 1 101 ? 11.228 -6.331 8.817 1.00 71.12 101 ILE A CA 1
ATOM 749 C C . ILE A 1 101 ? 11.012 -6.844 7.394 1.00 71.12 101 ILE A C 1
ATOM 751 O O . ILE A 1 101 ? 11.889 -7.507 6.842 1.00 71.12 101 ILE A O 1
ATOM 755 N N . THR A 1 102 ? 9.906 -6.452 6.755 1.00 64.31 102 THR A N 1
ATOM 756 C CA . THR A 1 102 ? 9.654 -6.783 5.346 1.00 64.31 102 THR A CA 1
ATOM 757 C C . THR A 1 102 ? 10.750 -6.224 4.447 1.00 64.31 102 THR A C 1
ATOM 759 O O . THR A 1 102 ? 11.245 -6.937 3.584 1.00 64.31 102 THR A O 1
ATOM 762 N N . GLN A 1 103 ? 11.187 -4.980 4.655 1.00 64.00 103 GLN A N 1
ATOM 763 C CA . GLN A 1 103 ? 12.251 -4.359 3.870 1.00 64.00 103 GLN A CA 1
ATOM 764 C C . GLN A 1 103 ? 13.600 -5.068 4.066 1.00 64.00 103 GLN A C 1
ATOM 766 O O . GLN A 1 103 ? 14.344 -5.228 3.100 1.00 64.00 103 GLN A O 1
ATOM 771 N N . ALA A 1 104 ? 13.933 -5.500 5.284 1.00 68.06 104 ALA A N 1
ATOM 772 C CA . ALA A 1 104 ? 15.160 -6.239 5.568 1.00 68.06 104 ALA A CA 1
ATOM 773 C C . ALA A 1 104 ? 15.150 -7.625 4.904 1.00 68.06 104 ALA A C 1
ATOM 775 O O . ALA A 1 104 ? 16.105 -7.968 4.204 1.00 68.06 104 ALA A O 1
ATOM 776 N N . CYS A 1 105 ? 14.053 -8.378 5.044 1.00 63.91 105 CYS A N 1
ATOM 777 C CA . CYS A 1 105 ? 13.853 -9.646 4.340 1.00 63.91 105 CYS A CA 1
ATOM 778 C C . CYS A 1 105 ? 13.893 -9.445 2.820 1.00 63.91 105 CYS A C 1
ATOM 780 O O . CYS A 1 105 ? 14.598 -10.170 2.128 1.00 63.91 105 CYS A O 1
ATOM 782 N N . LEU A 1 106 ? 13.237 -8.400 2.308 1.00 56.16 106 LEU A N 1
ATOM 783 C CA . LEU A 1 106 ? 13.233 -8.062 0.888 1.00 56.16 106 LEU A CA 1
ATOM 784 C C . LEU A 1 106 ? 14.632 -7.718 0.380 1.00 56.16 106 LEU A C 1
ATOM 786 O O . LEU A 1 106 ? 14.993 -8.157 -0.698 1.00 56.16 106 LEU A O 1
ATOM 790 N N . LYS A 1 107 ? 15.453 -6.979 1.132 1.00 61.00 107 LYS A N 1
ATOM 791 C CA . LYS A 1 107 ? 16.847 -6.706 0.741 1.00 61.00 107 LYS A CA 1
ATOM 792 C C . LYS A 1 107 ? 17.669 -7.993 0.645 1.00 61.00 107 LYS A C 1
ATOM 794 O O . LYS A 1 107 ? 18.485 -8.100 -0.263 1.00 61.00 107 LYS A O 1
ATOM 799 N N . LEU A 1 108 ? 17.445 -8.965 1.533 1.00 61.78 108 LEU A N 1
ATOM 800 C CA . LEU A 1 108 ? 18.084 -10.284 1.447 1.00 61.78 108 LEU A CA 1
ATOM 801 C C . LEU A 1 108 ? 17.569 -11.089 0.250 1.00 61.78 108 LEU A C 1
ATOM 803 O O . LEU A 1 108 ? 18.365 -11.726 -0.428 1.00 61.78 108 LEU A O 1
ATOM 807 N N . TRP A 1 109 ? 16.273 -11.014 -0.050 1.00 53.66 109 TRP A N 1
ATOM 808 C CA . TRP A 1 109 ? 15.674 -11.635 -1.235 1.00 53.66 109 TRP A CA 1
ATOM 809 C C . TRP A 1 109 ? 16.098 -10.970 -2.540 1.00 53.66 109 TRP A C 1
ATOM 811 O O . TRP A 1 109 ? 16.292 -11.647 -3.528 1.00 53.66 109 TRP A O 1
ATOM 821 N N . VAL A 1 110 ? 16.291 -9.656 -2.580 1.00 51.94 110 VAL A N 1
ATOM 822 C CA . VAL A 1 110 ? 16.782 -8.952 -3.777 1.00 51.94 110 VAL A CA 1
ATOM 823 C C . VAL A 1 110 ? 18.251 -9.285 -4.026 1.00 51.94 110 VAL A C 1
ATOM 825 O O . VAL A 1 110 ? 18.662 -9.441 -5.169 1.00 51.94 110 VAL A O 1
ATOM 828 N N . GLN A 1 111 ? 19.030 -9.453 -2.955 1.00 55.50 111 GLN A N 1
ATOM 829 C CA . GLN A 1 111 ? 20.394 -9.976 -3.032 1.00 55.50 111 GLN A CA 1
ATOM 830 C C . GLN A 1 111 ? 20.432 -11.473 -3.412 1.00 55.50 111 GLN A C 1
ATOM 832 O O . GLN A 1 111 ? 21.503 -11.970 -3.734 1.00 55.50 111 GLN A O 1
ATOM 837 N N . ASN A 1 112 ? 19.283 -12.168 -3.403 1.00 47.88 112 ASN A N 1
ATOM 838 C CA . ASN A 1 112 ? 19.113 -13.593 -3.716 1.00 47.88 112 ASN A CA 1
ATOM 839 C C . ASN A 1 112 ? 17.806 -13.816 -4.526 1.00 47.88 112 ASN A C 1
ATOM 841 O O . ASN A 1 112 ? 16.808 -14.285 -3.968 1.00 47.88 112 ASN A O 1
ATOM 845 N N . PRO A 1 113 ? 17.790 -13.418 -5.816 1.00 42.75 113 PRO A N 1
ATOM 846 C CA . PRO A 1 113 ? 16.684 -12.757 -6.546 1.00 42.75 113 PRO A CA 1
ATOM 847 C C . PRO A 1 113 ? 15.438 -13.592 -6.902 1.00 42.75 113 PRO A C 1
ATOM 849 O O . PRO A 1 113 ? 14.714 -13.281 -7.848 1.00 42.75 113 PRO A O 1
ATOM 852 N N . ASP A 1 114 ? 15.112 -14.629 -6.142 1.00 39.25 114 ASP A N 1
ATOM 853 C CA . ASP A 1 114 ? 14.098 -15.595 -6.552 1.00 39.25 114 ASP A CA 1
ATOM 854 C C . ASP A 1 114 ? 12.633 -15.119 -6.469 1.00 39.25 114 ASP A C 1
ATOM 856 O O . ASP A 1 114 ? 11.772 -15.774 -7.061 1.00 39.25 114 ASP A O 1
ATOM 860 N N . LYS A 1 115 ? 12.277 -14.018 -5.780 1.00 38.62 115 LYS A N 1
ATOM 861 C CA . LYS A 1 115 ? 10.866 -13.555 -5.689 1.00 38.62 115 LYS A CA 1
ATOM 862 C C . LYS A 1 115 ? 10.715 -12.032 -5.505 1.00 38.62 115 LYS A C 1
ATOM 864 O O . LYS A 1 115 ? 11.244 -11.454 -4.564 1.00 38.62 115 LYS A O 1
ATOM 869 N N . ASN A 1 116 ? 9.909 -11.403 -6.373 1.00 33.88 116 ASN A N 1
ATOM 870 C CA . ASN A 1 116 ? 9.609 -9.957 -6.398 1.00 33.88 116 ASN A CA 1
ATOM 871 C C . ASN A 1 116 ? 8.335 -9.569 -5.611 1.00 33.88 116 ASN A C 1
ATOM 873 O O . ASN A 1 116 ? 7.334 -10.280 -5.746 1.00 33.88 116 ASN A O 1
ATOM 877 N N . ARG A 1 117 ? 8.334 -8.379 -4.954 1.00 40.09 117 ARG A N 1
ATOM 878 C CA . ARG A 1 117 ? 7.304 -7.278 -4.975 1.00 40.09 117 ARG A CA 1
ATOM 879 C C . ARG A 1 117 ? 7.263 -6.410 -3.680 1.00 40.09 117 ARG A C 1
ATOM 881 O O . ARG A 1 117 ? 7.683 -6.873 -2.626 1.00 40.09 117 ARG A O 1
ATOM 888 N N . THR A 1 118 ? 6.702 -5.181 -3.759 1.00 38.41 118 THR A N 1
ATOM 889 C CA . THR A 1 118 ? 6.668 -4.142 -2.682 1.00 38.41 118 THR A CA 1
ATOM 890 C C . THR A 1 118 ? 5.253 -3.527 -2.450 1.00 38.41 118 THR A C 1
ATOM 892 O O . THR A 1 118 ? 4.547 -3.350 -3.443 1.00 38.41 118 THR A O 1
ATOM 895 N N . PRO A 1 119 ? 4.823 -3.153 -1.207 1.00 43.53 119 PRO A N 1
ATOM 896 C CA . PRO A 1 119 ? 3.410 -2.898 -0.843 1.00 43.53 119 PRO A CA 1
ATOM 897 C C . PRO A 1 119 ? 2.990 -1.563 -0.119 1.00 43.53 119 PRO A C 1
ATOM 899 O O . PRO A 1 119 ? 1.965 -1.589 0.563 1.00 43.53 119 PRO A O 1
ATOM 902 N N . PRO A 1 120 ? 3.637 -0.374 -0.197 1.00 50.19 120 PRO A N 1
ATOM 903 C CA . PRO A 1 120 ? 3.368 0.684 0.801 1.00 50.19 120 PRO A CA 1
ATOM 904 C C . PRO A 1 120 ? 2.040 1.452 0.630 1.00 50.19 120 PRO A C 1
ATOM 906 O O . PRO A 1 120 ? 1.509 1.981 1.603 1.00 50.19 120 PRO A O 1
ATOM 909 N N . LYS A 1 121 ? 1.467 1.525 -0.583 1.00 49.62 121 LYS A N 1
ATOM 910 C CA . LYS A 1 121 ? 0.291 2.386 -0.847 1.00 49.62 121 LYS A CA 1
ATOM 911 C C . LYS A 1 121 ? -1.020 1.864 -0.232 1.00 49.62 121 LYS A C 1
ATOM 913 O O . LYS A 1 121 ? -1.905 2.655 0.076 1.00 49.62 121 LYS A O 1
ATOM 918 N N . ALA A 1 122 ? -1.139 0.554 0.005 1.00 63.56 122 ALA A N 1
ATOM 919 C CA . ALA A 1 122 ? -2.338 -0.037 0.609 1.00 63.56 122 ALA A CA 1
ATOM 920 C C . ALA A 1 122 ? -2.514 0.352 2.089 1.00 63.56 122 ALA A C 1
ATOM 922 O O . ALA A 1 122 ? -3.640 0.470 2.568 1.00 63.56 122 ALA A O 1
ATOM 923 N N . ALA A 1 123 ? -1.410 0.588 2.800 1.00 60.00 123 ALA A N 1
ATOM 924 C CA . ALA A 1 123 ? -1.448 0.959 4.207 1.00 60.00 123 ALA A CA 1
ATOM 925 C C . ALA A 1 123 ? -1.913 2.401 4.435 1.00 60.00 123 ALA A C 1
ATOM 927 O O . ALA A 1 123 ? -2.651 2.659 5.379 1.00 60.00 123 ALA A O 1
ATOM 928 N N . ILE A 1 124 ? -1.553 3.320 3.532 1.00 56.97 124 ILE A N 1
ATOM 929 C CA . ILE A 1 124 ? -2.023 4.713 3.573 1.00 56.97 124 ILE A CA 1
ATOM 930 C C . ILE A 1 124 ? -3.551 4.764 3.422 1.00 56.97 124 ILE A C 1
ATOM 932 O O . ILE A 1 124 ? -4.210 5.540 4.108 1.00 56.97 124 ILE A O 1
ATOM 936 N N . ARG A 1 125 ? -4.137 3.886 2.591 1.00 74.19 125 ARG A N 1
ATOM 937 C CA . ARG A 1 125 ? -5.599 3.736 2.489 1.00 74.19 125 ARG A CA 1
ATOM 938 C C . ARG A 1 125 ? -6.234 3.310 3.805 1.00 74.19 125 ARG A C 1
ATOM 940 O O . ARG A 1 125 ? -7.144 3.982 4.272 1.00 74.19 125 ARG A O 1
ATOM 947 N N . ALA A 1 126 ? -5.726 2.236 4.404 1.00 71.00 126 ALA A N 1
ATOM 948 C CA . ALA A 1 126 ? -6.249 1.732 5.669 1.00 71.00 126 ALA A CA 1
ATOM 949 C C . ALA A 1 126 ? -6.123 2.767 6.802 1.00 71.00 126 ALA A C 1
ATOM 951 O O . ALA A 1 126 ? -7.044 2.918 7.594 1.00 71.00 126 ALA A O 1
ATOM 952 N N . PHE A 1 127 ? -5.018 3.519 6.847 1.00 63.69 127 PHE A N 1
ATOM 953 C CA . PHE A 1 127 ? -4.839 4.606 7.808 1.00 63.69 127 PHE A CA 1
ATOM 954 C C . PHE A 1 127 ? -5.884 5.716 7.631 1.00 63.69 127 PHE A C 1
ATOM 956 O O . PHE A 1 127 ? -6.504 6.124 8.609 1.00 63.69 127 PHE A O 1
ATOM 963 N N . ALA A 1 128 ? -6.123 6.165 6.393 1.00 67.31 128 ALA A N 1
ATOM 964 C CA . ALA A 1 128 ? -7.133 7.183 6.109 1.00 67.31 128 ALA A CA 1
ATOM 965 C C . ALA A 1 128 ? -8.555 6.719 6.475 1.00 67.31 128 ALA A C 1
ATOM 967 O O . ALA A 1 128 ? -9.339 7.516 6.989 1.00 67.31 128 ALA A O 1
ATOM 968 N N . ASP A 1 129 ? -8.884 5.441 6.248 1.00 77.62 129 ASP A N 1
ATOM 969 C CA . ASP A 1 129 ? -10.181 4.864 6.626 1.00 77.62 129 ASP A CA 1
ATOM 970 C C . ASP A 1 129 ? -10.409 4.946 8.145 1.00 77.62 129 ASP A C 1
ATOM 972 O O . ASP A 1 129 ? -11.464 5.409 8.585 1.00 77.62 129 ASP A O 1
ATOM 976 N N . THR A 1 130 ? -9.413 4.538 8.938 1.00 66.06 130 THR A N 1
ATOM 977 C CA . THR A 1 130 ? -9.466 4.581 10.407 1.00 66.06 130 THR A CA 1
ATOM 978 C C . THR A 1 130 ? -9.531 6.017 10.922 1.00 66.06 130 THR A C 1
ATOM 980 O O . THR A 1 130 ? -10.422 6.353 11.699 1.00 66.06 130 THR A O 1
ATOM 983 N N . LEU A 1 131 ? -8.653 6.891 10.421 1.00 61.66 131 LEU A N 1
ATOM 984 C CA . LEU A 1 131 ? -8.603 8.307 10.788 1.00 61.66 131 LEU A CA 1
ATOM 985 C C . LEU A 1 131 ? -9.954 8.999 10.570 1.00 61.66 131 LEU A C 1
ATOM 987 O O . LEU A 1 131 ? -10.422 9.752 11.422 1.00 61.66 131 LEU A O 1
ATOM 991 N N . ARG A 1 132 ? -10.612 8.707 9.441 1.00 80.06 132 ARG A N 1
ATOM 992 C CA . ARG A 1 132 ? -11.933 9.253 9.129 1.00 80.06 132 ARG A CA 1
ATOM 993 C C . ARG A 1 132 ? -12.981 8.841 10.153 1.00 80.06 132 ARG A C 1
ATOM 995 O O . ARG A 1 132 ? -13.833 9.653 10.482 1.00 80.06 132 ARG A O 1
ATOM 1002 N N . GLN A 1 133 ? -12.965 7.590 10.609 1.00 74.06 133 GLN A N 1
ATOM 1003 C CA . GLN A 1 133 ? -13.934 7.106 11.593 1.00 74.06 133 GLN A CA 1
ATOM 1004 C C . GLN A 1 133 ? -13.719 7.744 12.964 1.00 74.06 133 GLN A C 1
ATOM 1006 O O . GLN A 1 133 ? -14.694 8.119 13.604 1.00 74.06 133 GLN A O 1
ATOM 1011 N N . GLU A 1 134 ? -12.466 7.907 13.386 1.00 62.28 134 GLU A N 1
ATOM 1012 C CA . GLU A 1 134 ? -12.145 8.518 14.679 1.00 62.28 134 GLU A CA 1
ATOM 1013 C C . GLU A 1 134 ? -12.496 10.007 14.721 1.00 62.28 134 GLU A C 1
ATOM 1015 O O . GLU A 1 134 ? -13.032 10.493 15.711 1.00 62.28 134 GLU A O 1
ATOM 1020 N N . ILE A 1 135 ? -12.268 10.735 13.627 1.00 61.53 135 ILE A N 1
ATOM 1021 C CA . ILE A 1 135 ? -12.530 12.177 13.579 1.00 61.53 135 ILE A CA 1
ATOM 1022 C C . ILE A 1 135 ? -14.029 12.521 13.644 1.00 61.53 135 ILE A C 1
ATOM 1024 O O . ILE A 1 135 ? -14.375 13.585 14.152 1.00 61.53 135 ILE A O 1
ATOM 1028 N N . LEU A 1 136 ? -14.925 11.615 13.228 1.00 68.81 136 LEU A N 1
ATOM 1029 C CA . LEU A 1 136 ? -16.382 11.818 13.332 1.00 68.81 136 LEU A CA 1
ATOM 1030 C C . LEU A 1 136 ? -16.878 12.023 14.771 1.00 68.81 136 LEU A C 1
ATOM 1032 O O . LEU A 1 136 ? -17.998 12.478 14.973 1.00 68.81 136 LEU A O 1
ATOM 1036 N N . LEU A 1 137 ? -16.073 11.671 15.771 1.00 63.59 137 LEU A N 1
ATOM 1037 C CA . LEU A 1 137 ? -16.420 11.832 17.181 1.00 63.59 137 LEU A CA 1
ATOM 1038 C C . LEU A 1 137 ? -16.267 13.273 17.675 1.00 63.59 137 LEU A C 1
ATOM 1040 O O . LEU A 1 137 ? -16.832 13.626 18.706 1.00 63.59 137 LEU A O 1
ATOM 1044 N N . TYR A 1 138 ? -15.505 14.091 16.950 1.00 55.59 138 TYR A N 1
ATOM 1045 C CA . TYR A 1 138 ? -15.092 15.429 17.377 1.00 55.59 138 TYR A CA 1
ATOM 1046 C C . TYR A 1 138 ? -15.779 16.558 16.610 1.00 55.59 138 TYR A C 1
ATOM 1048 O O . TYR A 1 138 ? -15.505 17.732 16.854 1.00 55.59 138 TYR A O 1
ATOM 1056 N N . GLY A 1 139 ? -16.670 16.216 15.684 1.00 57.72 139 GLY A N 1
ATOM 1057 C CA . GLY A 1 139 ? -17.452 17.182 14.933 1.00 57.72 139 GLY A CA 1
ATOM 1058 C C . GLY A 1 139 ? -17.899 16.645 13.583 1.00 57.72 139 GLY A C 1
ATOM 1059 O O . GLY A 1 139 ? -17.402 15.636 13.081 1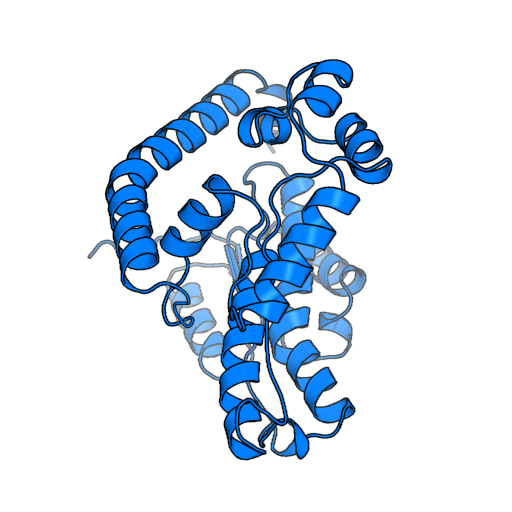.00 57.72 139 GLY A O 1
ATOM 1060 N N . ASP A 1 140 ? -18.849 17.361 12.995 1.00 60.34 140 ASP A N 1
ATOM 1061 C CA . ASP A 1 140 ? -19.338 17.084 11.653 1.00 60.34 140 ASP A CA 1
ATOM 1062 C C . ASP A 1 140 ? -18.358 17.584 10.574 1.00 60.34 140 ASP A C 1
ATOM 1064 O O . ASP A 1 140 ? -17.296 18.148 10.847 1.00 60.34 140 ASP A O 1
ATOM 1068 N N . LYS A 1 141 ? -18.719 17.359 9.307 1.00 59.97 141 LYS A N 1
ATOM 1069 C CA . LYS A 1 141 ? -17.887 17.614 8.114 1.00 59.97 141 LYS A CA 1
ATOM 1070 C C . LYS A 1 141 ? -17.408 19.067 7.971 1.00 59.97 141 LYS A C 1
ATOM 1072 O O . LYS A 1 141 ? -16.461 19.319 7.229 1.00 59.97 141 LYS A O 1
ATOM 1077 N N . ASP A 1 142 ? -18.050 19.993 8.674 1.00 56.62 142 ASP A N 1
ATOM 1078 C CA . ASP A 1 142 ? -17.723 21.420 8.673 1.00 56.62 142 ASP A CA 1
ATOM 1079 C C . ASP A 1 142 ? -16.527 21.758 9.584 1.00 56.62 142 ASP A C 1
ATOM 1081 O O . ASP A 1 142 ? -15.958 22.841 9.476 1.00 56.62 142 ASP A O 1
ATOM 1085 N N . MET A 1 143 ? -16.118 20.827 10.457 1.00 50.25 143 MET A N 1
ATOM 1086 C CA . MET A 1 143 ? -14.982 20.986 11.375 1.00 50.25 143 MET A CA 1
ATOM 1087 C C . MET A 1 143 ? -13.727 20.279 10.862 1.00 50.25 143 MET A C 1
ATOM 1089 O O . MET A 1 143 ? -12.654 20.877 10.789 1.00 50.25 143 MET A O 1
ATOM 1093 N N . TYR A 1 144 ? -13.855 19.001 10.492 1.00 51.50 144 TYR A N 1
ATOM 1094 C CA . TYR A 1 144 ? -12.721 18.166 10.104 1.00 51.50 144 TYR A CA 1
ATOM 1095 C C . TYR A 1 144 ? -13.080 17.240 8.942 1.00 51.50 144 TYR A C 1
ATOM 1097 O O . TYR A 1 144 ? -14.119 16.578 8.943 1.00 51.50 144 TYR A O 1
ATOM 1105 N N . GLN A 1 145 ? -12.180 17.145 7.962 1.00 57.16 145 GLN A N 1
ATOM 1106 C CA . GLN A 1 145 ? -12.329 16.255 6.813 1.00 57.16 145 GLN A CA 1
ATOM 1107 C C . GLN A 1 145 ? -11.044 15.469 6.567 1.00 57.16 145 GLN A C 1
ATOM 1109 O O . GLN A 1 145 ? -9.934 15.973 6.736 1.00 57.16 145 GLN A O 1
ATOM 1114 N N . VAL A 1 146 ? -11.206 14.209 6.164 1.00 64.19 146 VAL A N 1
ATOM 1115 C CA . VAL A 1 146 ? -10.103 13.305 5.831 1.00 64.19 146 VAL A CA 1
ATOM 1116 C C . VAL A 1 146 ? -10.233 12.934 4.369 1.00 64.19 146 VAL A C 1
ATOM 1118 O O . VAL A 1 146 ? -11.267 12.416 3.951 1.00 64.19 146 VAL A O 1
ATOM 1121 N N . HIS A 1 147 ? -9.165 13.164 3.617 1.00 72.56 147 HIS A N 1
ATOM 1122 C CA . HIS A 1 147 ? -9.078 12.839 2.201 1.00 72.56 147 HIS A CA 1
ATOM 1123 C C . HIS A 1 147 ? -7.817 12.021 1.949 1.00 72.56 147 HIS A C 1
ATOM 1125 O O . HIS A 1 147 ? -6.794 12.209 2.609 1.00 72.56 147 HIS A O 1
ATOM 1131 N N . ASN A 1 148 ? -7.874 11.130 0.967 1.00 75.19 148 ASN A N 1
ATOM 1132 C CA . ASN A 1 148 ? -6.741 10.324 0.550 1.00 75.19 148 ASN A CA 1
ATOM 1133 C C . ASN A 1 148 ? -6.569 10.387 -0.965 1.00 75.19 148 ASN A C 1
ATOM 1135 O O . ASN A 1 148 ? -7.458 9.984 -1.714 1.00 75.19 148 ASN A O 1
ATOM 1139 N N . ALA A 1 149 ? -5.421 10.886 -1.416 1.00 73.88 149 ALA A N 1
ATOM 1140 C CA . ALA A 1 149 ? -5.131 11.044 -2.831 1.00 73.88 149 ALA A CA 1
ATOM 1141 C C . ALA A 1 149 ? -4.290 9.877 -3.365 1.00 73.88 149 ALA A C 1
ATOM 1143 O O . ALA A 1 149 ? -3.194 9.594 -2.881 1.00 73.88 149 ALA A O 1
ATOM 1144 N N . PHE A 1 150 ? -4.782 9.247 -4.429 1.00 78.56 150 PHE A N 1
ATOM 1145 C CA . PHE A 1 150 ? -4.098 8.229 -5.219 1.00 78.56 150 PHE A CA 1
ATOM 1146 C C . PHE A 1 150 ? -3.849 8.762 -6.633 1.00 78.56 150 PHE A C 1
ATOM 1148 O O . PHE A 1 150 ? -4.552 8.378 -7.573 1.00 78.56 150 PHE A O 1
ATOM 1155 N N . PRO A 1 151 ? -2.882 9.678 -6.807 1.00 70.69 151 PRO A N 1
ATOM 1156 C CA . PRO A 1 151 ? -2.508 10.113 -8.137 1.00 70.69 151 PRO A CA 1
ATOM 1157 C C . PRO A 1 151 ? -1.856 8.957 -8.910 1.00 70.69 151 PRO A C 1
ATOM 1159 O O . PRO A 1 151 ? -1.075 8.172 -8.351 1.00 70.69 151 PRO A O 1
ATOM 1162 N N . GLY A 1 152 ? -2.177 8.884 -10.198 1.00 71.44 152 GLY A N 1
ATOM 1163 C CA . GLY A 1 152 ? -1.455 8.100 -11.191 1.00 71.44 152 GLY A CA 1
ATOM 1164 C C . GLY A 1 152 ? -0.074 8.694 -11.471 1.00 71.44 152 GLY A C 1
ATOM 1165 O O . GLY A 1 152 ? 0.370 9.629 -10.803 1.00 71.44 152 GLY A O 1
ATOM 1166 N N . THR A 1 153 ? 0.637 8.143 -12.449 1.00 74.50 153 THR A N 1
ATOM 1167 C CA . THR A 1 153 ? 1.967 8.643 -12.823 1.00 74.50 153 THR A CA 1
ATOM 1168 C C . THR A 1 153 ? 1.877 10.065 -13.391 1.00 74.50 153 THR A C 1
ATOM 1170 O O . THR A 1 153 ? 1.026 10.360 -14.230 1.00 74.50 153 THR A O 1
ATOM 1173 N N . PHE A 1 154 ? 2.773 10.952 -12.950 1.00 75.50 154 PHE A N 1
ATOM 1174 C CA . PHE A 1 154 ? 2.879 12.329 -13.434 1.00 75.50 154 PHE A CA 1
ATOM 1175 C C . PHE A 1 154 ? 4.336 12.757 -13.603 1.00 75.50 154 PHE A C 1
ATOM 1177 O O . PHE A 1 154 ? 5.236 12.243 -12.936 1.00 75.50 154 PHE A O 1
ATOM 1184 N N . ILE A 1 155 ? 4.577 13.698 -14.514 1.00 74.00 155 ILE A N 1
ATOM 1185 C CA . ILE A 1 155 ? 5.927 14.088 -14.901 1.00 74.00 155 ILE A CA 1
ATOM 1186 C C . ILE A 1 155 ? 6.541 15.028 -13.859 1.00 74.00 155 ILE A C 1
ATOM 1188 O O . ILE A 1 155 ? 5.964 16.052 -13.488 1.00 74.00 155 ILE A O 1
ATOM 1192 N N . THR A 1 156 ? 7.732 14.656 -13.397 1.00 65.88 156 THR A N 1
ATOM 1193 C CA . THR A 1 156 ? 8.621 15.452 -12.544 1.00 65.88 156 THR A CA 1
ATOM 1194 C C . THR A 1 156 ? 10.067 15.157 -12.925 1.00 65.88 156 THR A C 1
ATOM 1196 O O . THR A 1 156 ? 10.355 14.110 -13.513 1.00 65.88 156 THR A O 1
ATOM 1199 N N . ASP A 1 157 ? 10.990 16.039 -12.547 1.00 64.00 157 ASP A N 1
ATOM 1200 C CA . ASP A 1 157 ? 12.422 15.790 -12.747 1.00 64.00 157 ASP A CA 1
ATOM 1201 C C . ASP A 1 157 ? 12.880 14.535 -11.988 1.00 64.00 157 ASP A C 1
ATOM 1203 O O . ASP A 1 157 ? 13.658 13.736 -12.507 1.00 64.00 157 ASP A O 1
ATOM 1207 N N . SER A 1 158 ? 12.317 14.291 -10.798 1.00 57.09 158 SER A N 1
ATOM 1208 C CA . SER A 1 158 ? 12.563 13.071 -10.023 1.00 57.09 158 SER A CA 1
ATOM 1209 C C . SER A 1 158 ? 12.052 11.812 -10.720 1.00 57.09 158 SER A C 1
ATOM 1211 O O . SER A 1 158 ? 12.747 10.801 -10.712 1.00 57.09 158 SER A O 1
ATOM 1213 N N . PHE A 1 159 ? 10.876 11.862 -11.353 1.00 62.94 159 PHE A N 1
ATOM 1214 C CA . PHE A 1 159 ? 10.338 10.729 -12.107 1.00 62.94 159 PHE A CA 1
ATOM 1215 C C . PHE A 1 159 ? 11.254 10.353 -13.278 1.00 62.94 159 PHE A C 1
ATOM 1217 O O . PHE A 1 159 ? 11.556 9.180 -13.468 1.00 62.94 159 PHE A O 1
ATOM 1224 N N . LEU A 1 160 ? 11.765 11.336 -14.024 1.00 70.44 160 LEU A N 1
ATOM 1225 C CA . LEU A 1 160 ? 12.699 11.084 -15.128 1.00 70.44 160 LEU A CA 1
ATOM 1226 C C . LEU A 1 160 ? 14.052 10.553 -14.646 1.00 70.44 160 LEU A C 1
ATOM 1228 O O . LEU A 1 160 ? 14.591 9.616 -15.232 1.00 70.44 160 LEU A O 1
ATOM 1232 N N . ALA A 1 161 ? 14.576 11.088 -13.543 1.00 65.12 161 ALA A N 1
ATOM 1233 C CA . ALA A 1 161 ? 15.786 10.559 -12.920 1.00 65.12 161 ALA A CA 1
ATOM 1234 C C . ALA A 1 161 ? 15.592 9.108 -12.430 1.00 65.12 161 ALA A C 1
ATOM 1236 O O . ALA A 1 161 ? 16.476 8.266 -12.600 1.00 65.12 161 ALA A O 1
ATOM 1237 N N . GLU A 1 162 ? 14.418 8.782 -11.877 1.00 62.84 162 GLU A N 1
ATOM 1238 C CA . GLU A 1 162 ? 14.049 7.417 -11.487 1.00 62.84 162 GLU A CA 1
ATOM 1239 C C . GLU A 1 162 ? 14.023 6.484 -12.704 1.00 62.84 162 GLU A C 1
ATOM 1241 O O . GLU A 1 162 ? 14.544 5.369 -12.620 1.00 62.84 162 GLU A O 1
ATOM 1246 N N . GLN A 1 163 ? 13.497 6.932 -13.855 1.00 69.69 163 GLN A N 1
ATOM 1247 C CA . GLN A 1 163 ? 13.452 6.119 -15.074 1.00 69.69 163 GLN A CA 1
ATOM 1248 C C . GLN A 1 163 ? 14.835 5.587 -15.466 1.00 69.69 163 GLN A C 1
ATOM 1250 O O . GLN A 1 163 ? 14.923 4.444 -15.905 1.00 69.69 163 GLN A O 1
ATOM 1255 N N . ALA A 1 164 ? 15.924 6.333 -15.274 1.00 70.88 164 ALA A N 1
ATOM 1256 C CA . ALA A 1 164 ? 17.265 5.861 -15.631 1.00 70.88 164 ALA A CA 1
ATOM 1257 C C . ALA A 1 164 ? 17.694 4.598 -14.852 1.00 70.88 164 ALA A C 1
ATOM 1259 O O . ALA A 1 164 ? 18.361 3.726 -15.405 1.00 70.88 164 ALA A O 1
ATOM 1260 N N . SER A 1 165 ? 17.269 4.470 -13.592 1.00 66.12 165 SER A N 1
ATOM 1261 C CA . SER A 1 165 ? 17.636 3.361 -12.694 1.00 66.12 165 SER A CA 1
ATOM 1262 C C . SER A 1 165 ? 16.528 2.316 -12.504 1.00 66.12 165 SER A C 1
ATOM 1264 O O . SER A 1 165 ? 16.767 1.240 -11.952 1.00 66.12 165 SER A O 1
ATOM 1266 N N . LYS A 1 166 ? 15.311 2.611 -12.973 1.00 66.12 166 LYS A N 1
ATOM 1267 C CA . LYS A 1 166 ? 14.139 1.744 -12.851 1.00 66.12 166 LYS A CA 1
ATOM 1268 C C . LYS A 1 166 ? 14.334 0.440 -13.650 1.00 66.12 166 LYS A C 1
ATOM 1270 O O . LYS A 1 166 ? 14.644 0.506 -14.844 1.00 66.12 166 LYS A O 1
ATOM 1275 N N . PRO A 1 167 ? 14.108 -0.745 -13.043 1.00 74.31 167 PRO A N 1
ATOM 1276 C CA . PRO A 1 167 ? 14.185 -2.020 -13.753 1.00 74.31 167 PRO A CA 1
ATOM 1277 C C . PRO A 1 167 ? 13.294 -2.055 -15.000 1.00 74.31 167 PRO A C 1
ATOM 1279 O O . PRO A 1 167 ? 12.157 -1.589 -14.980 1.00 74.31 167 PRO A O 1
ATOM 1282 N N . GLU A 1 168 ? 13.765 -2.662 -16.089 1.00 80.19 168 GLU A N 1
ATOM 1283 C CA . GLU A 1 168 ? 13.022 -2.671 -17.359 1.00 80.19 168 GLU A CA 1
ATOM 1284 C C . GLU A 1 168 ? 11.626 -3.301 -17.213 1.00 80.19 168 GLU A C 1
ATOM 1286 O O . GLU A 1 168 ? 10.635 -2.760 -17.701 1.00 80.19 168 GLU A O 1
ATOM 1291 N N . ILE A 1 169 ? 11.508 -4.398 -16.458 1.00 79.81 169 ILE A N 1
ATOM 1292 C CA . ILE A 1 169 ? 10.212 -5.038 -16.204 1.00 79.81 169 ILE A CA 1
ATOM 1293 C C . ILE A 1 169 ? 9.211 -4.105 -15.515 1.00 79.81 169 ILE A C 1
ATOM 1295 O O . ILE A 1 169 ? 8.024 -4.166 -15.822 1.00 79.81 169 ILE A O 1
ATOM 1299 N N . THR A 1 170 ? 9.644 -3.216 -14.616 1.00 72.00 170 THR A N 1
ATOM 1300 C CA . THR A 1 170 ? 8.714 -2.284 -13.966 1.00 72.00 170 THR A CA 1
ATOM 1301 C C . THR A 1 170 ? 8.300 -1.165 -14.917 1.00 72.00 170 THR A C 1
ATOM 1303 O O . THR A 1 170 ? 7.132 -0.790 -14.893 1.00 72.00 170 THR A O 1
ATOM 1306 N N . LYS A 1 171 ? 9.173 -0.736 -15.841 1.00 77.56 171 LYS A N 1
ATOM 1307 C CA . LYS A 1 171 ? 8.794 0.163 -16.948 1.00 77.56 171 LYS A CA 1
ATOM 1308 C C . LYS A 1 171 ? 7.780 -0.477 -17.893 1.00 77.56 171 LYS A C 1
ATOM 1310 O O . LYS A 1 171 ? 6.824 0.169 -18.304 1.00 77.56 171 LYS A O 1
ATOM 1315 N N . ILE A 1 172 ? 7.951 -1.759 -18.223 1.00 81.69 172 ILE A N 1
ATOM 1316 C CA . ILE A 1 172 ? 6.999 -2.514 -19.058 1.00 81.69 172 ILE A CA 1
ATOM 1317 C C . ILE A 1 172 ? 5.628 -2.601 -18.377 1.00 81.69 172 ILE A C 1
ATOM 1319 O O . ILE A 1 172 ? 4.599 -2.486 -19.039 1.00 81.69 172 ILE A O 1
ATOM 1323 N N . MET A 1 173 ? 5.612 -2.822 -17.062 1.00 75.06 173 MET A N 1
ATOM 1324 C CA . MET A 1 173 ? 4.383 -2.939 -16.274 1.00 75.06 173 MET A CA 1
ATOM 1325 C C . MET A 1 173 ? 3.673 -1.594 -16.095 1.00 75.06 173 MET A C 1
ATOM 1327 O O . MET A 1 173 ? 2.449 -1.555 -16.124 1.00 75.06 173 MET A O 1
ATOM 1331 N N . GLU A 1 174 ? 4.435 -0.511 -15.940 1.00 73.44 174 GLU A N 1
ATOM 1332 C CA . GLU A 1 174 ? 3.931 0.865 -15.879 1.00 73.44 174 GLU A CA 1
ATOM 1333 C C . GLU A 1 174 ? 3.524 1.409 -17.261 1.00 73.44 174 GLU A C 1
ATOM 1335 O O . GLU A 1 174 ? 2.812 2.400 -17.349 1.00 73.44 174 GLU A O 1
ATOM 1340 N N . GLY A 1 175 ? 3.976 0.784 -18.354 1.00 80.12 175 GLY A N 1
ATOM 1341 C CA . GLY A 1 175 ? 3.828 1.334 -19.705 1.00 80.12 175 GLY A CA 1
ATOM 1342 C C . GLY A 1 175 ? 4.797 2.486 -20.005 1.00 80.12 175 GLY A C 1
ATOM 1343 O O . GLY A 1 175 ? 4.686 3.128 -21.044 1.00 80.12 175 GLY A O 1
ATOM 1344 N N . SER A 1 176 ? 5.782 2.720 -19.133 1.00 79.00 176 SER A N 1
ATOM 1345 C CA . SER A 1 176 ? 6.792 3.777 -19.245 1.00 79.00 176 SER A CA 1
ATOM 1346 C C . SER A 1 176 ? 8.065 3.334 -19.984 1.00 79.00 176 SER A C 1
ATOM 1348 O O . SER A 1 176 ? 9.065 4.048 -19.984 1.00 79.00 176 SER A O 1
ATOM 1350 N N . ASN A 1 177 ? 8.053 2.165 -20.640 1.00 83.25 177 ASN A N 1
ATOM 1351 C CA . ASN A 1 177 ? 9.159 1.681 -21.481 1.00 83.25 177 ASN A CA 1
ATOM 1352 C C . ASN A 1 177 ? 9.136 2.312 -22.888 1.00 83.25 177 ASN A C 1
ATOM 1354 O O . ASN A 1 177 ? 9.082 1.615 -23.901 1.00 83.25 177 ASN A O 1
ATOM 1358 N N . VAL A 1 178 ? 9.089 3.641 -22.942 1.00 85.62 178 VAL A N 1
ATOM 1359 C CA . VAL A 1 178 ? 9.089 4.455 -24.166 1.00 85.62 178 VAL A CA 1
ATOM 1360 C C . VAL A 1 178 ? 10.077 5.613 -23.997 1.00 85.62 178 VAL A C 1
ATOM 1362 O O . VAL A 1 178 ? 10.616 5.801 -22.909 1.00 85.62 178 VAL A O 1
ATOM 1365 N N . SER A 1 179 ? 10.345 6.374 -25.062 1.00 86.25 179 SER A N 1
ATOM 1366 C CA . SER A 1 179 ? 11.263 7.517 -24.982 1.00 86.25 179 SER A CA 1
ATOM 1367 C C . SER A 1 179 ? 10.774 8.579 -23.993 1.00 86.25 179 SER A C 1
ATOM 1369 O O . SER A 1 179 ? 9.568 8.803 -23.861 1.00 86.25 179 SER A O 1
ATOM 1371 N N . ASP A 1 180 ? 11.710 9.284 -23.356 1.00 83.31 180 ASP A N 1
ATOM 1372 C CA . ASP A 1 180 ? 11.410 10.376 -22.419 1.00 83.31 180 ASP A CA 1
ATOM 1373 C C . ASP A 1 180 ? 10.521 11.458 -23.046 1.00 83.31 180 ASP A C 1
ATOM 1375 O O . ASP A 1 180 ? 9.647 12.015 -22.386 1.00 83.31 180 ASP A O 1
ATOM 1379 N N . GLU A 1 181 ? 10.692 11.725 -24.341 1.00 85.31 181 GLU A N 1
ATOM 1380 C CA . GLU A 1 181 ? 9.839 12.643 -25.097 1.00 85.31 181 GLU A CA 1
ATOM 1381 C C . GLU A 1 181 ? 8.384 12.155 -25.151 1.00 85.31 181 GLU A C 1
ATOM 1383 O O . GLU A 1 181 ? 7.452 12.914 -24.873 1.00 85.31 181 GLU A O 1
ATOM 1388 N N . LYS A 1 182 ? 8.174 10.858 -25.415 1.00 86.00 182 LYS A N 1
ATOM 1389 C CA . LYS A 1 182 ? 6.833 10.274 -25.431 1.00 86.00 182 LYS A CA 1
ATOM 1390 C C . LYS A 1 182 ? 6.214 10.284 -24.038 1.00 86.00 182 LYS A C 1
ATOM 1392 O O . LYS A 1 182 ? 5.066 10.698 -23.914 1.00 86.00 182 LYS A O 1
ATOM 1397 N N . ILE A 1 183 ? 6.989 9.947 -23.003 1.00 81.00 183 ILE A N 1
ATOM 1398 C CA . ILE A 1 183 ? 6.576 10.067 -21.599 1.00 81.00 183 ILE A CA 1
ATOM 1399 C C . ILE A 1 183 ? 6.101 11.495 -21.304 1.00 81.00 183 ILE A C 1
ATOM 1401 O O . ILE A 1 183 ? 5.000 11.666 -20.787 1.00 81.00 183 ILE A O 1
ATOM 1405 N N . ARG A 1 184 ? 6.882 12.521 -21.667 1.00 82.69 184 ARG A N 1
ATOM 1406 C CA . ARG A 1 184 ? 6.525 13.934 -21.447 1.00 82.69 184 ARG A CA 1
ATOM 1407 C C . ARG A 1 184 ? 5.244 14.340 -22.182 1.00 82.69 184 ARG A C 1
ATOM 1409 O O . ARG A 1 184 ? 4.492 15.145 -21.650 1.00 82.69 184 ARG A O 1
ATOM 1416 N N . SER A 1 185 ? 4.986 13.778 -23.364 1.00 85.69 185 SER A N 1
ATOM 1417 C CA . SER A 1 185 ? 3.785 14.086 -24.155 1.00 85.69 185 SER A CA 1
ATOM 1418 C C . SER A 1 185 ? 2.506 13.401 -23.653 1.00 85.69 185 SER A C 1
ATOM 1420 O O . SER A 1 185 ? 1.420 13.954 -23.799 1.00 85.69 185 SER A O 1
ATOM 1422 N N . THR A 1 186 ? 2.611 12.206 -23.062 1.00 83.06 186 THR A N 1
ATOM 1423 C CA . THR A 1 186 ? 1.448 11.406 -22.635 1.00 83.06 186 THR A CA 1
ATOM 1424 C C . THR A 1 186 ? 1.149 11.508 -21.142 1.00 83.06 186 THR A C 1
ATOM 1426 O O . THR A 1 186 ? 0.070 11.115 -20.705 1.00 83.06 186 THR A O 1
ATOM 1429 N N . THR A 1 187 ? 2.100 12.002 -20.348 1.00 79.69 187 THR A N 1
ATOM 1430 C CA . THR A 1 187 ? 2.019 12.034 -18.884 1.00 79.69 187 THR A CA 1
ATOM 1431 C C . THR A 1 187 ? 1.658 13.432 -18.393 1.00 79.69 187 THR A C 1
ATOM 1433 O O . THR A 1 187 ? 2.248 14.424 -18.810 1.00 79.69 187 THR A O 1
ATOM 1436 N N . GLN A 1 188 ? 0.698 13.522 -17.473 1.00 84.06 188 GLN A N 1
ATOM 1437 C CA . GLN A 1 188 ? 0.242 14.806 -16.929 1.00 84.06 188 GLN A CA 1
ATOM 1438 C C . GLN A 1 188 ? 1.322 15.473 -16.069 1.00 84.06 188 GLN A C 1
ATOM 1440 O O . GLN A 1 188 ? 2.115 14.788 -15.425 1.00 84.06 188 GLN A O 1
ATOM 1445 N N . SER A 1 189 ? 1.338 16.808 -16.021 1.00 79.44 189 SER A N 1
ATOM 1446 C CA . SER A 1 189 ? 2.238 17.568 -15.147 1.00 79.44 189 SER A CA 1
ATOM 1447 C C . SER A 1 189 ? 1.805 17.512 -13.683 1.00 79.44 189 SER A C 1
ATOM 1449 O O . SER A 1 189 ? 0.622 17.367 -13.368 1.00 79.44 189 SER A O 1
ATOM 1451 N N . ALA A 1 190 ? 2.760 17.719 -12.772 1.00 66.94 190 ALA A N 1
ATOM 1452 C CA . ALA A 1 190 ? 2.473 17.850 -11.344 1.00 66.94 190 ALA A CA 1
ATOM 1453 C C . ALA A 1 190 ? 1.437 18.952 -11.042 1.00 66.94 190 ALA A C 1
ATOM 1455 O O . ALA A 1 190 ? 0.577 18.763 -10.185 1.00 66.94 190 ALA A O 1
ATOM 1456 N N . SER A 1 191 ? 1.464 20.071 -11.780 1.00 65.94 191 SER A N 1
ATOM 1457 C CA . SER A 1 191 ? 0.492 21.161 -11.619 1.00 65.94 191 SER A CA 1
ATOM 1458 C C . SER A 1 191 ? -0.933 20.740 -11.989 1.00 65.94 191 SER A C 1
ATOM 1460 O O . SER A 1 191 ? -1.875 21.056 -11.264 1.00 65.94 191 SER A O 1
ATOM 1462 N N . THR A 1 192 ? -1.107 19.967 -13.065 1.00 78.75 192 THR A N 1
ATOM 1463 C CA . THR A 1 192 ? -2.415 19.421 -13.450 1.00 78.75 192 THR A CA 1
ATOM 1464 C C . THR A 1 192 ? -2.940 18.430 -12.413 1.00 78.75 192 THR A C 1
ATOM 1466 O O . THR A 1 192 ? -4.123 18.462 -12.079 1.00 78.75 192 THR A O 1
ATOM 1469 N N . ILE A 1 193 ? -2.076 17.567 -11.873 1.00 72.69 193 ILE A N 1
ATOM 1470 C CA . ILE A 1 193 ? -2.461 16.622 -10.817 1.00 72.69 193 ILE A CA 1
ATOM 1471 C C . ILE A 1 193 ? -2.871 17.358 -9.544 1.00 72.69 193 ILE A C 1
ATOM 1473 O O . ILE A 1 193 ? -3.910 17.039 -8.972 1.00 72.69 193 ILE A O 1
ATOM 1477 N N . ALA A 1 194 ? -2.104 18.367 -9.130 1.00 57.88 194 ALA A N 1
ATOM 1478 C CA . ALA A 1 194 ? -2.429 19.182 -7.966 1.00 57.88 194 ALA A CA 1
ATOM 1479 C C . ALA A 1 194 ? -3.801 19.855 -8.116 1.00 57.88 194 ALA A C 1
ATOM 1481 O O . ALA A 1 194 ? -4.619 19.767 -7.205 1.00 57.88 194 ALA A O 1
ATOM 1482 N N . ALA A 1 195 ? -4.101 20.433 -9.285 1.00 69.75 195 ALA A N 1
ATOM 1483 C CA . ALA A 1 195 ? -5.408 21.032 -9.558 1.00 69.75 195 ALA A CA 1
ATOM 1484 C C . ALA A 1 195 ? -6.562 20.018 -9.440 1.00 69.75 195 ALA A C 1
ATOM 1486 O O . ALA A 1 195 ? -7.605 20.327 -8.869 1.00 69.75 195 ALA A O 1
ATOM 1487 N N . LYS A 1 196 ? -6.371 18.784 -9.924 1.00 79.56 196 LYS A N 1
ATOM 1488 C CA . LYS A 1 196 ? -7.361 17.706 -9.767 1.00 79.56 196 LYS A CA 1
ATOM 1489 C C . LYS A 1 196 ? -7.527 17.268 -8.316 1.00 79.56 196 LYS A C 1
ATOM 1491 O O . LYS A 1 196 ? -8.639 16.936 -7.914 1.00 79.56 196 LYS A O 1
ATOM 1496 N N . ILE A 1 197 ? -6.442 17.272 -7.541 1.00 66.88 197 ILE A N 1
ATOM 1497 C CA . ILE A 1 197 ? -6.509 16.966 -6.113 1.00 66.88 197 ILE A CA 1
ATOM 1498 C C . ILE A 1 197 ? -7.325 18.032 -5.388 1.00 66.88 197 ILE A C 1
ATOM 1500 O O . ILE A 1 197 ? -8.278 17.680 -4.701 1.00 66.88 197 ILE A O 1
ATOM 1504 N N . LEU A 1 198 ? -7.009 19.311 -5.604 1.00 61.16 198 LEU A N 1
ATOM 1505 C CA . LEU A 1 198 ? -7.750 20.440 -5.033 1.00 61.16 198 LEU A CA 1
ATOM 1506 C C . LEU A 1 198 ? -9.235 20.381 -5.405 1.00 61.16 198 LEU A C 1
ATOM 1508 O O . LEU A 1 198 ? -10.084 20.476 -4.531 1.00 61.16 198 LEU A O 1
ATOM 1512 N N . HIS A 1 199 ? -9.551 20.082 -6.666 1.00 78.81 199 HIS A N 1
ATOM 1513 C CA . HIS A 1 199 ? -10.936 19.889 -7.087 1.00 78.81 199 HIS A CA 1
ATOM 1514 C C . HIS A 1 199 ? -11.646 18.754 -6.327 1.00 78.81 199 HIS A C 1
ATOM 1516 O O . HIS A 1 199 ? -12.816 18.878 -5.972 1.00 78.81 199 HIS A O 1
ATOM 1522 N N . GLY A 1 200 ? -10.958 17.636 -6.071 1.00 74.69 200 GLY A N 1
ATOM 1523 C CA . GLY A 1 200 ? -11.495 16.544 -5.258 1.00 74.69 200 GLY A CA 1
ATOM 1524 C C . GLY A 1 200 ? -11.744 16.952 -3.803 1.00 74.69 200 GLY A C 1
ATOM 1525 O O . GLY A 1 200 ? -12.744 16.533 -3.220 1.00 74.69 200 GLY A O 1
ATOM 1526 N N . LEU A 1 201 ? -10.879 17.803 -3.241 1.00 70.56 201 LEU A N 1
ATOM 1527 C CA . LEU A 1 201 ? -11.064 18.385 -1.909 1.00 70.56 201 LEU A CA 1
ATOM 1528 C C . LEU A 1 201 ? -12.295 19.300 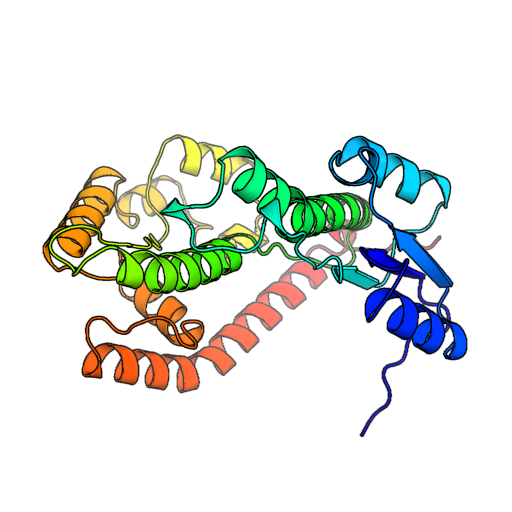-1.875 1.00 70.56 201 LEU A C 1
ATOM 1530 O O . LEU A 1 201 ? -13.151 19.110 -1.018 1.00 70.56 201 LEU A O 1
ATOM 1534 N N . ASP A 1 202 ? -12.449 20.198 -2.855 1.00 77.56 202 ASP A N 1
ATOM 1535 C CA . ASP A 1 202 ? -13.606 21.105 -2.967 1.00 77.56 202 ASP A CA 1
ATOM 1536 C C . ASP A 1 202 ? -14.940 20.346 -3.062 1.00 77.56 202 ASP A C 1
ATOM 1538 O O . ASP A 1 202 ? -15.990 20.828 -2.636 1.00 77.56 202 ASP A O 1
ATOM 1542 N N . LYS A 1 203 ? -14.913 19.139 -3.638 1.00 82.69 203 LYS A N 1
ATOM 1543 C CA . LYS A 1 203 ? -16.074 18.245 -3.753 1.00 82.69 203 LYS A CA 1
ATOM 1544 C C . LYS A 1 203 ? -16.321 17.383 -2.515 1.00 82.69 203 LYS A C 1
ATOM 1546 O O . LYS A 1 203 ? -17.328 16.677 -2.480 1.00 82.69 203 LYS A O 1
ATOM 1551 N N . GLY A 1 204 ? -15.433 17.414 -1.523 1.00 81.06 204 GLY A N 1
ATOM 1552 C CA . GLY A 1 204 ? -15.548 16.602 -0.314 1.00 81.06 204 GLY A CA 1
ATOM 1553 C C . GLY A 1 204 ? -15.226 15.118 -0.529 1.00 81.06 204 GLY A C 1
ATOM 1554 O O . GLY A 1 204 ? -15.726 14.276 0.214 1.00 81.06 204 GLY A O 1
ATOM 1555 N N . TYR A 1 205 ? -14.441 14.765 -1.555 1.00 87.56 205 TYR A N 1
ATOM 1556 C CA . TYR A 1 205 ? -14.159 13.365 -1.887 1.00 87.56 205 TYR A CA 1
ATOM 1557 C C . TYR A 1 205 ? -13.191 12.720 -0.901 1.00 87.56 205 TYR A C 1
ATOM 1559 O O . TYR A 1 205 ? -12.060 13.172 -0.743 1.00 87.56 205 TYR A O 1
ATOM 1567 N N . PHE A 1 206 ? -13.587 11.604 -0.297 1.00 87.94 206 PHE A N 1
ATOM 1568 C CA . PHE A 1 206 ? -12.734 10.821 0.585 1.00 87.94 206 PHE A CA 1
ATOM 1569 C C . PHE A 1 206 ? -11.553 10.195 -0.166 1.00 87.94 206 PHE A C 1
ATOM 1571 O O . PHE A 1 206 ? -10.437 10.193 0.350 1.00 87.94 206 PHE A O 1
ATOM 1578 N N . SER A 1 207 ? -11.761 9.647 -1.369 1.00 88.00 207 SER A N 1
ATOM 1579 C CA . SER A 1 207 ? -10.681 9.076 -2.184 1.00 88.00 207 SER A CA 1
ATOM 1580 C C . SER A 1 207 ? -10.535 9.816 -3.509 1.00 88.00 207 SER A C 1
ATOM 1582 O O . SER A 1 207 ? -11.393 9.747 -4.382 1.00 88.00 207 SER A O 1
ATOM 1584 N N . ILE A 1 208 ? -9.407 10.496 -3.681 1.00 85.50 208 ILE A N 1
ATOM 1585 C CA . ILE A 1 208 ? -9.155 11.390 -4.808 1.00 85.50 208 ILE A CA 1
ATOM 1586 C C . ILE A 1 208 ? -8.214 10.710 -5.800 1.00 85.50 208 ILE A C 1
ATOM 1588 O O . ILE A 1 208 ? -7.088 10.360 -5.460 1.00 85.50 208 ILE A O 1
ATOM 1592 N N . THR A 1 209 ? -8.647 10.547 -7.045 1.00 87.31 209 THR A N 1
ATOM 1593 C CA . THR A 1 209 ? -7.839 9.971 -8.132 1.00 87.31 209 THR A CA 1
ATOM 1594 C C . THR A 1 209 ? -7.678 10.975 -9.266 1.00 87.31 209 THR A C 1
ATOM 1596 O O . THR A 1 209 ? -8.608 11.716 -9.573 1.00 87.31 209 THR A O 1
ATOM 1599 N N . SER A 1 210 ? -6.520 10.989 -9.924 1.00 81.38 210 SER A N 1
ATOM 1600 C CA . SER A 1 210 ? -6.218 11.941 -11.005 1.00 81.38 210 SER A CA 1
ATOM 1601 C C . SER A 1 210 ? -6.708 11.523 -12.394 1.00 81.38 210 SER A C 1
ATOM 1603 O O . SER A 1 210 ? -6.744 12.339 -13.321 1.00 81.38 210 SER A O 1
ATOM 1605 N N . ASP A 1 211 ? -7.049 10.253 -12.568 1.00 86.00 211 ASP A N 1
ATOM 1606 C CA . ASP A 1 211 ? -7.343 9.637 -13.856 1.00 86.00 211 ASP A CA 1
ATOM 1607 C C . ASP A 1 211 ? -8.232 8.402 -13.675 1.00 86.00 211 ASP A C 1
ATOM 1609 O O . ASP A 1 211 ? -8.418 7.885 -12.569 1.00 86.00 211 ASP A O 1
ATOM 1613 N N . TRP A 1 212 ? -8.819 7.955 -14.784 1.00 87.88 212 TRP A N 1
ATOM 1614 C CA . TRP A 1 212 ? -9.774 6.853 -14.794 1.00 87.88 212 TRP A CA 1
ATOM 1615 C C . TRP A 1 212 ? -9.118 5.500 -14.478 1.00 87.88 212 TRP A C 1
ATOM 1617 O O . TRP A 1 212 ? -9.778 4.635 -13.906 1.00 87.88 212 TRP A O 1
ATOM 1627 N N . GLU A 1 213 ? -7.833 5.314 -14.802 1.00 85.75 213 GLU A N 1
ATOM 1628 C CA . GLU A 1 213 ? -7.093 4.085 -14.493 1.00 85.75 213 GLU A CA 1
ATOM 1629 C C . GLU A 1 213 ? -6.920 3.941 -12.981 1.00 85.75 213 GLU A C 1
ATOM 1631 O O . GLU A 1 213 ? -7.247 2.904 -12.401 1.00 85.75 213 GLU A O 1
ATOM 1636 N N . SER A 1 214 ? -6.496 5.018 -12.322 1.00 83.31 214 SER A N 1
ATOM 1637 C CA . SER A 1 214 ? -6.378 5.103 -10.870 1.00 83.31 214 SER A CA 1
ATOM 1638 C C . SER A 1 214 ? -7.736 4.923 -10.190 1.00 83.31 214 SER A C 1
ATOM 1640 O O . SER A 1 214 ? -7.821 4.203 -9.196 1.00 83.31 214 SER A O 1
ATOM 1642 N N . ALA A 1 215 ? -8.814 5.487 -10.747 1.00 89.50 215 ALA A N 1
ATOM 1643 C CA . ALA A 1 215 ? -10.182 5.280 -10.260 1.00 89.50 215 ALA A CA 1
ATOM 1644 C C . ALA A 1 215 ? -10.648 3.818 -10.391 1.00 89.50 215 ALA A C 1
ATOM 1646 O O . ALA A 1 215 ? -11.284 3.277 -9.480 1.00 89.50 215 ALA A O 1
ATOM 1647 N N . LEU A 1 216 ? -10.312 3.155 -11.500 1.00 90.06 216 LEU A N 1
ATOM 1648 C CA . LEU A 1 216 ? -10.619 1.746 -11.737 1.00 90.06 216 LEU A CA 1
ATOM 1649 C C . LEU A 1 216 ? -9.849 0.838 -10.767 1.00 90.06 216 LEU A C 1
ATOM 1651 O O . LEU A 1 216 ? -10.434 -0.048 -10.142 1.00 90.06 216 LEU A O 1
ATOM 1655 N N . ILE A 1 217 ? -8.545 1.079 -10.604 1.00 86.19 217 ILE A N 1
ATOM 1656 C CA . ILE A 1 217 ? -7.674 0.339 -9.682 1.00 86.19 217 ILE A CA 1
ATOM 1657 C C . ILE A 1 217 ? -8.133 0.543 -8.237 1.00 86.19 217 ILE A C 1
ATOM 1659 O O . ILE A 1 217 ? -8.256 -0.434 -7.498 1.00 86.19 217 ILE A O 1
ATOM 1663 N N . LEU A 1 218 ? -8.439 1.782 -7.840 1.00 87.12 218 LEU A N 1
ATOM 1664 C CA . LEU A 1 218 ? -8.981 2.094 -6.521 1.00 87.12 218 LEU A CA 1
ATOM 1665 C C . LEU A 1 218 ? -10.249 1.281 -6.264 1.00 87.12 218 LEU A C 1
ATOM 1667 O O . LEU A 1 218 ? -10.323 0.594 -5.251 1.00 87.12 218 LEU A O 1
ATOM 1671 N N . ASN A 1 219 ? -11.211 1.293 -7.189 1.00 90.62 219 ASN A N 1
ATOM 1672 C CA . ASN A 1 219 ? -12.463 0.552 -7.032 1.00 90.62 219 ASN A CA 1
ATOM 1673 C C . ASN A 1 219 ? -12.282 -0.981 -7.091 1.00 90.62 219 ASN A C 1
ATOM 1675 O O . ASN A 1 219 ? -13.135 -1.705 -6.581 1.00 90.62 219 ASN A O 1
ATOM 1679 N N . ASN A 1 220 ? -11.146 -1.491 -7.585 1.00 88.19 220 ASN A N 1
ATOM 1680 C CA . ASN A 1 220 ? -10.754 -2.898 -7.430 1.00 88.19 220 ASN A CA 1
ATOM 1681 C C . ASN A 1 220 ? -10.266 -3.240 -6.008 1.00 88.19 220 ASN A C 1
ATOM 1683 O O . ASN A 1 220 ? -10.396 -4.381 -5.570 1.00 88.19 220 ASN A O 1
ATOM 1687 N N . MET A 1 221 ? -9.715 -2.266 -5.275 1.00 83.44 221 MET A N 1
ATOM 1688 C CA . MET A 1 221 ? -9.093 -2.466 -3.956 1.00 83.44 221 MET A CA 1
ATOM 1689 C C . MET A 1 221 ? -9.750 -1.684 -2.809 1.00 83.44 221 MET A C 1
ATOM 1691 O O . MET A 1 221 ? -9.213 -1.666 -1.700 1.00 83.44 221 MET A O 1
ATOM 1695 N N . ARG A 1 222 ? -10.892 -1.037 -3.061 1.00 85.50 222 ARG A N 1
ATOM 1696 C CA . ARG A 1 222 ? -11.527 -0.062 -2.161 1.00 85.50 222 ARG A CA 1
ATOM 1697 C C . ARG A 1 222 ? -11.993 -0.655 -0.836 1.00 85.50 222 ARG A C 1
ATOM 1699 O O . ARG A 1 222 ? -11.943 0.016 0.185 1.00 85.50 222 ARG A O 1
ATOM 1706 N N . GLY A 1 223 ? -12.440 -1.910 -0.837 1.00 83.62 223 GLY A N 1
ATOM 1707 C CA . GLY A 1 223 ? -12.977 -2.551 0.364 1.00 83.62 223 GLY A CA 1
ATOM 1708 C C . GLY A 1 223 ? -14.095 -1.709 1.015 1.00 83.62 223 GLY A C 1
ATOM 1709 O O . GLY A 1 223 ? -15.014 -1.294 0.302 1.00 83.62 223 GLY A O 1
ATOM 1710 N N . PRO A 1 224 ? -14.039 -1.458 2.340 1.00 83.00 224 PRO A N 1
ATOM 1711 C CA . PRO A 1 224 ? -15.047 -0.680 3.061 1.00 83.00 224 PRO A CA 1
ATOM 1712 C C . PRO A 1 224 ? -14.843 0.842 2.984 1.00 83.00 224 PRO A C 1
ATOM 1714 O O . PRO A 1 224 ? -15.642 1.570 3.572 1.00 83.00 224 PRO A O 1
ATOM 1717 N N . SER A 1 225 ? -13.803 1.335 2.295 1.00 87.69 225 SER A N 1
ATOM 1718 C CA . SER A 1 225 ? -13.569 2.776 2.162 1.00 87.69 225 SER A CA 1
ATOM 1719 C C . SER A 1 225 ? -14.813 3.478 1.578 1.00 87.69 225 SER A C 1
ATOM 1721 O O . SER A 1 225 ? -15.443 2.931 0.661 1.00 87.69 225 SER A O 1
ATOM 1723 N N . PRO A 1 226 ? -15.174 4.680 2.074 1.00 89.69 226 PRO A N 1
ATOM 1724 C CA . PRO A 1 226 ? -16.282 5.478 1.555 1.00 89.69 226 PRO A CA 1
ATOM 1725 C C . PRO A 1 226 ? -16.258 5.627 0.035 1.00 89.69 226 PRO A C 1
ATOM 1727 O O . PRO A 1 226 ? -15.188 5.717 -0.570 1.00 89.69 226 PRO A O 1
ATOM 1730 N N . ARG A 1 227 ? -17.454 5.658 -0.561 1.00 90.88 227 ARG A N 1
ATOM 1731 C CA . ARG A 1 227 ? -17.672 5.933 -1.985 1.00 90.88 227 ARG A CA 1
ATOM 1732 C C . ARG A 1 227 ? -18.116 7.370 -2.158 1.00 90.88 227 ARG A C 1
ATOM 1734 O O . ARG A 1 227 ? -19.015 7.815 -1.450 1.00 90.88 227 ARG A O 1
ATOM 1741 N N . ASP A 1 228 ? -17.508 8.038 -3.123 1.00 89.38 228 ASP A N 1
ATOM 1742 C CA . ASP A 1 228 ? -17.743 9.452 -3.392 1.00 89.38 228 ASP A CA 1
ATOM 1743 C C . ASP A 1 228 ? -18.859 9.610 -4.426 1.00 89.38 228 ASP A C 1
ATOM 1745 O O . ASP A 1 228 ? -19.786 10.391 -4.241 1.00 89.38 228 ASP A O 1
ATOM 1749 N N . ASN A 1 229 ? -18.839 8.774 -5.469 1.00 89.81 229 ASN A N 1
ATOM 1750 C CA . ASN A 1 229 ? -19.877 8.702 -6.489 1.00 89.81 229 ASN A CA 1
ATOM 1751 C C . ASN A 1 229 ? -20.402 7.267 -6.554 1.00 89.81 229 ASN A C 1
ATOM 1753 O O . ASN A 1 229 ? -19.987 6.495 -7.414 1.00 89.81 229 ASN A O 1
ATOM 1757 N N . VAL A 1 230 ? -21.317 6.900 -5.650 1.00 91.12 230 VAL A N 1
ATOM 1758 C CA . VAL A 1 230 ? -21.750 5.505 -5.424 1.00 91.12 230 VAL A CA 1
ATOM 1759 C C . VAL A 1 230 ? -22.039 4.737 -6.719 1.00 91.12 230 VAL A C 1
ATOM 1761 O O . VAL A 1 230 ? -21.510 3.643 -6.893 1.00 91.12 230 VAL A O 1
ATOM 1764 N N . LEU A 1 231 ? -22.825 5.300 -7.643 1.00 93.75 231 LEU A N 1
ATOM 1765 C CA . LEU A 1 231 ? -23.168 4.624 -8.902 1.00 93.75 231 LEU A CA 1
ATOM 1766 C C . LEU A 1 231 ? -21.948 4.412 -9.807 1.00 93.75 231 LEU A C 1
ATOM 1768 O O . LEU A 1 231 ? -21.726 3.302 -10.290 1.00 93.75 231 LEU A O 1
ATOM 1772 N N . LEU A 1 232 ? -21.144 5.458 -10.010 1.00 91.75 232 LEU A N 1
ATOM 1773 C CA . LEU A 1 232 ? -19.937 5.388 -10.834 1.00 91.75 232 LEU A CA 1
ATOM 1774 C C . LEU A 1 232 ? -18.907 4.432 -10.220 1.00 91.75 232 LEU A C 1
ATOM 1776 O O . LEU A 1 232 ? -18.328 3.610 -10.920 1.00 91.75 232 LEU A O 1
ATOM 1780 N N . ASP A 1 233 ? -18.722 4.494 -8.907 1.00 93.25 233 ASP A N 1
ATOM 1781 C CA . ASP A 1 233 ? -17.783 3.661 -8.164 1.00 93.25 233 ASP A CA 1
ATOM 1782 C C . ASP A 1 233 ? -18.171 2.179 -8.199 1.00 93.25 233 ASP A C 1
ATOM 1784 O O . ASP A 1 233 ? -17.314 1.309 -8.355 1.00 93.25 233 ASP A O 1
ATOM 1788 N N . LEU A 1 234 ? -19.468 1.873 -8.101 1.00 93.50 234 LEU A N 1
ATOM 1789 C CA . LEU A 1 234 ? -19.977 0.510 -8.261 1.00 93.50 234 LEU A CA 1
ATOM 1790 C C . LEU A 1 234 ? -19.814 0.007 -9.697 1.00 93.50 234 LEU A C 1
ATOM 1792 O O . LEU A 1 234 ? -19.420 -1.142 -9.895 1.00 93.50 234 LEU A O 1
ATOM 1796 N N . LEU A 1 235 ? -20.061 0.862 -10.693 1.00 95.12 235 LEU A N 1
ATOM 1797 C CA . LEU A 1 235 ? -19.827 0.524 -12.094 1.00 95.12 235 LEU A CA 1
ATOM 1798 C C . LEU A 1 235 ? -18.343 0.227 -12.347 1.00 95.12 235 LEU A C 1
ATOM 1800 O O . LEU A 1 235 ? -18.016 -0.805 -12.928 1.00 95.12 235 LEU A O 1
ATOM 1804 N N . LEU A 1 236 ? -17.438 1.082 -11.866 1.00 94.12 236 LEU A N 1
ATOM 1805 C CA . LEU A 1 236 ? -15.995 0.869 -11.976 1.00 94.12 236 LEU A CA 1
ATOM 1806 C C . LEU A 1 236 ? -15.555 -0.400 -11.241 1.00 94.12 236 LEU A C 1
ATOM 1808 O O . LEU A 1 236 ? -14.729 -1.142 -11.765 1.00 94.12 236 LEU A O 1
ATOM 1812 N N . ALA A 1 237 ? -16.128 -0.700 -10.073 1.00 92.81 237 ALA A N 1
ATOM 1813 C CA . ALA A 1 237 ? -15.854 -1.946 -9.360 1.00 92.81 237 ALA A CA 1
ATOM 1814 C C . ALA A 1 237 ? -16.288 -3.178 -10.172 1.00 92.81 237 ALA A C 1
ATOM 1816 O O . ALA A 1 237 ? -15.540 -4.155 -10.242 1.00 92.81 237 ALA A O 1
ATOM 1817 N N . LEU A 1 238 ? -17.451 -3.127 -10.830 1.00 94.81 238 LEU A N 1
ATOM 1818 C CA . LEU A 1 238 ? -17.925 -4.197 -11.711 1.00 94.81 238 LEU A CA 1
ATOM 1819 C C . LEU A 1 238 ? -17.011 -4.366 -12.931 1.00 94.81 238 LEU A C 1
ATOM 1821 O O . LEU A 1 238 ? -16.594 -5.482 -13.241 1.00 94.81 238 LEU A O 1
ATOM 1825 N N . VAL A 1 239 ? -16.655 -3.265 -13.597 1.00 95.19 239 VAL A N 1
ATOM 1826 C CA . VAL A 1 239 ? -15.720 -3.289 -14.729 1.00 95.19 239 VAL A CA 1
ATOM 1827 C C . VAL A 1 239 ? -14.379 -3.872 -14.287 1.00 95.19 239 VAL A C 1
ATOM 1829 O O . VAL A 1 239 ? -13.857 -4.777 -14.936 1.00 95.19 239 VAL A O 1
ATOM 1832 N N . ALA A 1 240 ? -13.842 -3.428 -13.150 1.00 91.81 240 ALA A N 1
ATOM 1833 C CA . ALA A 1 240 ? -12.590 -3.940 -12.614 1.00 91.81 240 ALA A CA 1
ATOM 1834 C C . ALA A 1 240 ? -12.689 -5.433 -12.274 1.00 91.81 240 ALA A C 1
ATOM 1836 O O . ALA A 1 240 ? -11.772 -6.182 -12.589 1.00 91.81 240 ALA A O 1
ATOM 1837 N N . PHE A 1 241 ? -13.793 -5.895 -11.684 1.00 92.62 241 PHE A N 1
ATOM 1838 C CA . PHE A 1 241 ? -14.020 -7.315 -11.404 1.00 92.62 241 PHE A CA 1
ATOM 1839 C C . PHE A 1 241 ? -13.941 -8.178 -12.673 1.00 92.62 241 PHE A C 1
ATOM 1841 O O . PHE A 1 241 ? -13.316 -9.239 -12.652 1.00 92.62 241 PHE A O 1
ATOM 1848 N N . LEU A 1 242 ? -14.508 -7.703 -13.786 1.00 94.88 242 LEU A N 1
ATOM 1849 C CA . LEU A 1 242 ? -14.484 -8.408 -15.070 1.00 94.88 242 LEU A CA 1
ATOM 1850 C C . LEU A 1 242 ? -13.113 -8.337 -15.760 1.00 94.88 242 LEU A C 1
ATOM 1852 O O . LEU A 1 242 ? -12.644 -9.332 -16.308 1.00 94.88 242 LEU A O 1
ATOM 1856 N N . VAL A 1 243 ? -12.452 -7.177 -15.730 1.00 92.38 243 VAL A N 1
ATOM 1857 C CA . VAL A 1 243 ? -11.204 -6.915 -16.470 1.00 92.38 243 VAL A CA 1
ATOM 1858 C C . VAL A 1 243 ? -9.964 -7.433 -15.731 1.00 92.38 243 VAL A C 1
ATOM 1860 O O . VAL A 1 243 ? -9.029 -7.952 -16.349 1.00 92.38 243 VAL A O 1
ATOM 1863 N N . TRP A 1 244 ? -9.935 -7.333 -14.401 1.00 90.31 244 TRP A N 1
ATOM 1864 C CA . TRP A 1 244 ? -8.742 -7.596 -13.593 1.00 90.31 244 TRP A CA 1
ATOM 1865 C C . TRP A 1 244 ? -8.179 -9.020 -13.708 1.00 90.31 244 TRP A C 1
ATOM 1867 O O . TRP A 1 244 ? -6.954 -9.151 -13.745 1.00 90.31 244 TRP A O 1
ATOM 1877 N N . PRO A 1 245 ? -8.981 -10.100 -13.832 1.00 92.31 245 PRO A N 1
ATOM 1878 C CA . PRO A 1 245 ? -8.443 -11.436 -14.086 1.00 92.31 245 PRO A CA 1
ATOM 1879 C C . PRO A 1 245 ? -7.568 -11.506 -15.347 1.00 92.31 245 PRO A C 1
ATOM 1881 O O . PRO A 1 245 ? -6.534 -12.181 -15.343 1.00 92.31 245 PRO A O 1
ATOM 1884 N N . PHE A 1 246 ? -7.938 -10.779 -16.406 1.00 93.75 246 PHE A N 1
ATOM 1885 C CA . PHE A 1 246 ? -7.177 -10.721 -17.654 1.00 93.75 246 PHE A CA 1
ATOM 1886 C C . PHE A 1 246 ? -5.901 -9.898 -17.496 1.00 93.75 246 PHE A C 1
ATOM 1888 O O . PHE A 1 246 ? -4.829 -10.374 -17.869 1.00 93.75 246 PHE A O 1
ATOM 1895 N N . VAL A 1 247 ? -5.999 -8.717 -16.877 1.00 88.06 247 VAL A N 1
ATOM 1896 C CA . VAL A 1 247 ? -4.843 -7.853 -16.581 1.00 88.06 247 VAL A CA 1
ATOM 1897 C C . VAL A 1 247 ? -3.836 -8.587 -15.701 1.00 88.06 247 VAL A C 1
ATOM 1899 O O . VAL A 1 247 ? -2.659 -8.667 -16.040 1.00 88.06 247 VAL A O 1
ATOM 1902 N N . ARG A 1 248 ? -4.296 -9.228 -14.620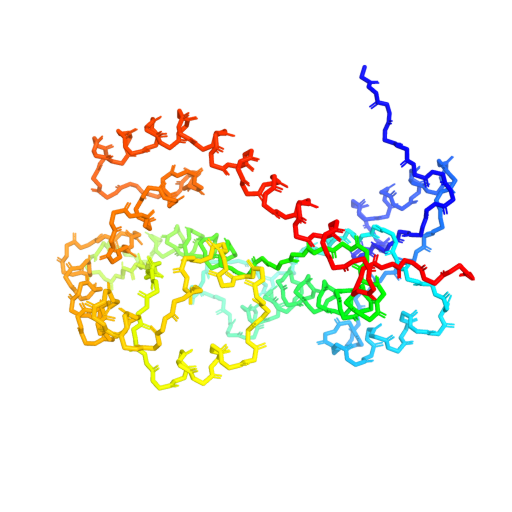 1.00 88.81 248 ARG A N 1
ATOM 1903 C CA . ARG A 1 248 ? -3.459 -10.055 -13.745 1.00 88.81 248 ARG A CA 1
ATOM 1904 C C . ARG A 1 248 ? -2.761 -11.166 -14.526 1.00 88.81 248 ARG A C 1
ATOM 1906 O O . ARG A 1 248 ? -1.563 -11.374 -14.351 1.00 88.81 248 ARG A O 1
ATOM 1913 N N . ARG A 1 249 ? -3.491 -11.890 -15.381 1.00 91.56 249 ARG A N 1
ATOM 1914 C CA . ARG A 1 249 ? -2.914 -12.974 -16.190 1.00 91.56 249 ARG A CA 1
ATOM 1915 C C . ARG A 1 249 ? -1.869 -12.448 -17.171 1.00 91.56 249 ARG A C 1
ATOM 1917 O O . ARG A 1 249 ? -0.858 -13.118 -17.383 1.00 91.56 249 ARG A O 1
ATOM 1924 N N . ASP A 1 250 ? -2.097 -11.280 -17.759 1.00 89.50 250 ASP A N 1
ATOM 1925 C CA . ASP A 1 250 ? -1.132 -10.619 -18.633 1.00 89.50 250 ASP A CA 1
ATOM 1926 C C . ASP A 1 250 ? 0.125 -10.174 -17.874 1.00 89.50 250 ASP A C 1
ATOM 1928 O O . ASP A 1 250 ? 1.239 -10.484 -18.288 1.00 89.50 250 ASP A O 1
ATOM 1932 N N . PHE A 1 251 ? -0.041 -9.554 -16.708 1.00 83.81 251 PHE A N 1
ATOM 1933 C CA . PHE A 1 251 ? 1.047 -9.160 -15.813 1.00 83.81 251 PHE A CA 1
ATOM 1934 C C . PHE A 1 251 ? 1.896 -10.358 -15.375 1.00 83.81 251 PHE A C 1
ATOM 1936 O O . PHE A 1 251 ? 3.129 -10.322 -15.450 1.00 83.81 251 PHE A O 1
ATOM 1943 N N . ASP A 1 252 ? 1.253 -11.460 -14.987 1.00 86.19 252 ASP A N 1
ATOM 1944 C CA . ASP A 1 252 ? 1.937 -12.706 -14.643 1.00 86.19 252 ASP A CA 1
ATOM 1945 C C . ASP A 1 252 ? 2.664 -13.299 -15.864 1.00 86.19 252 ASP A C 1
ATOM 1947 O O . ASP A 1 252 ? 3.793 -13.783 -15.737 1.00 86.19 252 ASP A O 1
ATOM 1951 N N . ARG A 1 253 ? 2.069 -13.228 -17.065 1.00 89.62 253 ARG A N 1
ATOM 1952 C CA . ARG A 1 253 ? 2.700 -13.670 -18.320 1.00 89.62 253 ARG A CA 1
ATOM 1953 C C . ARG A 1 253 ? 3.933 -12.831 -18.657 1.00 89.62 253 ARG A C 1
ATOM 1955 O O . ARG A 1 253 ? 4.982 -13.415 -18.925 1.00 89.62 253 ARG A O 1
ATOM 1962 N N . LYS A 1 254 ? 3.830 -11.499 -18.621 1.00 83.38 254 LYS A N 1
ATOM 1963 C CA . LYS A 1 254 ? 4.937 -10.558 -18.864 1.00 83.38 254 LYS A CA 1
ATOM 1964 C C . LYS A 1 254 ? 6.079 -10.801 -17.886 1.00 83.38 254 LYS A C 1
ATOM 1966 O O . LYS A 1 254 ? 7.212 -10.982 -18.316 1.00 83.38 254 LYS A O 1
ATOM 1971 N N . THR A 1 255 ? 5.763 -10.937 -16.598 1.00 80.31 255 THR A N 1
ATOM 1972 C CA . THR A 1 255 ? 6.746 -11.248 -15.547 1.00 80.31 255 THR A CA 1
ATOM 1973 C C . THR A 1 255 ? 7.475 -12.563 -15.835 1.00 80.31 255 THR A C 1
ATOM 1975 O O . THR A 1 255 ? 8.704 -12.602 -15.861 1.00 80.31 255 THR A O 1
ATOM 1978 N N . ARG A 1 256 ? 6.736 -13.648 -16.116 1.00 82.06 256 ARG A N 1
ATOM 1979 C CA . ARG A 1 256 ? 7.330 -14.959 -16.435 1.00 82.06 256 ARG A CA 1
ATOM 1980 C C . ARG A 1 256 ? 8.166 -14.918 -17.712 1.00 82.06 256 ARG A C 1
ATOM 1982 O O . ARG A 1 256 ? 9.247 -15.496 -17.747 1.00 82.06 256 ARG A O 1
ATOM 1989 N N . SER A 1 257 ? 7.675 -14.254 -18.758 1.00 86.81 257 SER A N 1
ATOM 1990 C CA . SER A 1 257 ? 8.398 -14.114 -20.023 1.00 86.81 257 SER A CA 1
ATOM 1991 C C . SER A 1 257 ? 9.687 -13.320 -19.846 1.00 86.81 257 SER A C 1
ATOM 1993 O O . SER A 1 257 ? 10.702 -13.698 -20.420 1.00 86.81 257 SER A O 1
ATOM 1995 N N . TYR A 1 258 ? 9.653 -12.236 -19.073 1.00 81.62 258 TYR A N 1
ATOM 1996 C CA . TYR A 1 258 ? 10.827 -11.422 -18.790 1.00 81.62 258 TYR A CA 1
ATOM 1997 C C . TYR A 1 258 ? 11.875 -12.222 -18.013 1.00 81.62 258 TYR A C 1
ATOM 1999 O O . TYR A 1 258 ? 13.035 -12.246 -18.416 1.00 81.62 258 TYR A O 1
ATOM 2007 N N . GLY A 1 259 ? 11.456 -12.957 -16.976 1.00 76.31 259 GLY A N 1
ATOM 2008 C CA . GLY A 1 259 ? 12.347 -13.834 -16.211 1.00 76.31 259 GLY A CA 1
ATOM 2009 C C . GLY A 1 259 ? 13.004 -14.921 -17.069 1.00 76.31 259 GLY A C 1
ATOM 2010 O O . GLY A 1 259 ? 14.197 -15.170 -16.941 1.00 76.31 259 GLY A O 1
ATOM 2011 N N . ARG A 1 260 ? 12.259 -15.517 -18.013 1.00 82.44 260 ARG A N 1
ATOM 2012 C CA . ARG A 1 260 ? 12.807 -16.499 -18.970 1.00 82.44 260 ARG A CA 1
ATOM 2013 C C . ARG A 1 260 ? 13.814 -15.900 -19.955 1.00 82.44 260 ARG A C 1
ATOM 2015 O O . ARG A 1 260 ? 14.734 -16.604 -20.348 1.00 82.44 260 ARG A O 1
ATOM 2022 N N . LYS A 1 261 ? 13.621 -14.645 -20.381 1.00 84.44 261 LYS A N 1
ATOM 2023 C CA . LYS A 1 261 ? 14.516 -13.938 -21.319 1.00 84.44 261 LYS A CA 1
ATOM 2024 C C . LYS A 1 261 ? 15.796 -13.428 -20.658 1.00 84.44 261 LYS A C 1
ATOM 2026 O O . LYS A 1 261 ? 16.805 -13.295 -21.337 1.00 84.44 261 LYS A O 1
ATOM 2031 N N . HIS A 1 262 ? 15.766 -13.207 -19.347 1.00 77.50 262 HIS A N 1
ATOM 2032 C CA . HIS A 1 262 ? 16.907 -12.726 -18.572 1.00 77.50 262 HIS A CA 1
ATOM 2033 C C . HIS A 1 262 ? 17.374 -13.767 -17.547 1.00 77.50 262 HIS A C 1
ATOM 2035 O O . HIS A 1 262 ? 17.499 -13.453 -16.363 1.00 77.50 262 HIS A O 1
ATOM 2041 N N . PRO A 1 263 ? 17.659 -15.018 -17.960 1.00 65.31 263 PRO A N 1
ATOM 2042 C CA . PRO A 1 263 ? 17.964 -16.080 -17.019 1.00 65.31 263 PRO A CA 1
ATOM 2043 C C . PRO A 1 263 ? 19.226 -15.763 -16.221 1.00 65.31 263 PRO A C 1
ATOM 2045 O O . PRO A 1 263 ? 19.275 -16.125 -15.070 1.00 65.31 263 PRO A O 1
ATOM 2048 N N . ALA A 1 264 ? 20.219 -15.040 -16.745 1.00 65.06 264 ALA A N 1
ATOM 2049 C CA . ALA A 1 264 ? 21.403 -14.663 -15.962 1.00 65.06 264 ALA A CA 1
ATOM 2050 C C . ALA A 1 264 ? 21.107 -13.678 -14.808 1.00 65.06 264 ALA A C 1
ATOM 2052 O O . ALA A 1 264 ? 21.826 -13.682 -13.818 1.00 65.06 264 ALA A O 1
ATOM 2053 N N . GLN A 1 265 ? 20.043 -12.869 -14.907 1.00 60.81 265 GLN A N 1
ATOM 2054 C CA . GLN A 1 265 ? 19.611 -11.960 -13.832 1.00 60.81 265 GLN A CA 1
ATOM 2055 C C . GLN A 1 265 ? 18.812 -12.685 -12.735 1.00 60.81 265 GLN A C 1
ATOM 2057 O O . GLN A 1 265 ? 18.663 -12.157 -11.637 1.00 60.81 265 GLN A O 1
ATOM 2062 N N . PHE A 1 266 ? 18.289 -13.881 -13.036 1.00 57.09 266 PHE A N 1
ATOM 2063 C CA . PHE A 1 266 ? 17.356 -14.625 -12.179 1.00 57.09 266 PHE A CA 1
ATOM 2064 C C . PHE A 1 266 ? 17.708 -16.120 -12.032 1.00 57.09 266 PHE A C 1
ATOM 2066 O O . PHE A 1 266 ? 16.894 -16.899 -11.542 1.00 57.09 266 PHE A O 1
ATOM 2073 N N . LYS A 1 267 ? 18.886 -16.555 -12.499 1.00 47.00 267 LYS A N 1
ATOM 2074 C CA . LYS A 1 267 ? 19.382 -17.932 -12.377 1.00 47.00 267 LYS A CA 1
ATOM 2075 C C . LYS A 1 267 ? 19.862 -18.094 -10.950 1.00 47.00 267 LYS A C 1
ATOM 2077 O O . LYS A 1 267 ? 20.678 -17.309 -10.473 1.00 47.00 267 LYS A O 1
ATOM 2082 N N . ARG A 1 268 ? 19.370 -19.143 -10.301 1.00 42.62 268 ARG A N 1
ATOM 2083 C CA . ARG A 1 268 ? 19.908 -19.621 -9.033 1.00 42.62 268 ARG A CA 1
ATOM 2084 C C . ARG A 1 268 ? 21.370 -19.983 -9.260 1.00 42.62 268 ARG A C 1
ATOM 2086 O O . ARG A 1 268 ? 21.672 -20.711 -10.203 1.00 42.62 268 ARG A O 1
ATOM 2093 N N . SER A 1 269 ? 22.268 -19.455 -8.438 1.00 44.66 269 SER A N 1
ATOM 2094 C CA . SER A 1 269 ? 23.559 -20.105 -8.258 1.0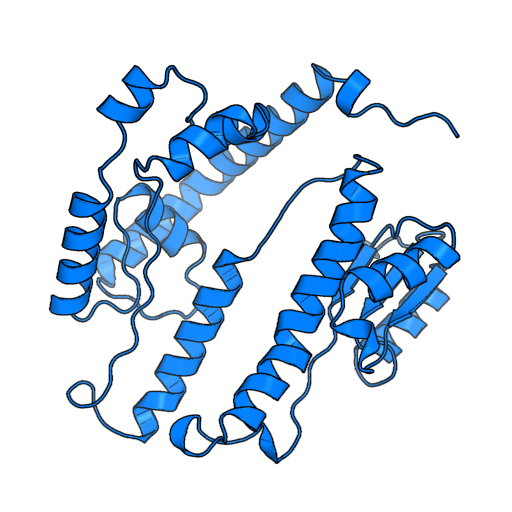0 44.66 269 SER A CA 1
ATOM 2095 C C . SER A 1 269 ? 23.266 -21.496 -7.709 1.00 44.66 269 SER A C 1
ATOM 2097 O O . SER A 1 269 ? 22.606 -21.604 -6.676 1.00 44.66 269 SER A O 1
ATOM 2099 N N . ASP A 1 270 ? 23.690 -22.542 -8.409 1.00 43.03 270 ASP A N 1
ATOM 2100 C CA . ASP A 1 270 ? 23.680 -23.892 -7.856 1.00 43.03 270 ASP A CA 1
ATOM 2101 C C . ASP A 1 270 ? 24.718 -23.932 -6.719 1.00 43.03 270 ASP A C 1
ATOM 2103 O O . ASP A 1 270 ? 25.908 -24.112 -6.973 1.00 43.03 270 ASP A O 1
ATOM 2107 N N . ALA A 1 271 ? 24.278 -23.650 -5.488 1.00 34.78 271 ALA A N 1
ATOM 2108 C CA . ALA A 1 271 ? 25.014 -23.842 -4.235 1.00 34.78 271 ALA A CA 1
ATOM 2109 C C . ALA A 1 271 ? 24.048 -23.810 -3.042 1.00 34.78 271 ALA A C 1
ATOM 2111 O O . ALA A 1 271 ? 23.351 -22.781 -2.872 1.00 34.78 271 ALA A O 1
#

InterPro domains:
  IPR036291 NAD(P)-binding domain superfamily [SSF51735] (6-205)

Organism: Rhynchosporium secalis (NCBI:txid38038)

Radius of gyration: 21.83 Å; chains: 1; bounding box: 48×51×53 Å

Sequence (271 aa):
MTKFKCENLRVVIAGGSRGLGKSLAIDLAKRGAHILLLARGQETLEVAKVKRTLSQYSAIPDIVFCVAGGSNPSQIGFLADLSPEGVKSCLESNYYSAVFITQACLKLWVQNPDKNRTPPKAAIRAFADTLRQEILLYGDKDMYQVHNAFPGTFITDSFLAEQASKPEITKIMEGSNVSDEKIRSTTQSASTIAAKILHGLDKGYFSITSDWESALILNNMRGPSPRDNVLLDLLLALVAFLVWPFVRRDFDRKTRSYGRKHPAQFKRSDA

Foldseek 3Di:
DDDDQAAAAEEEEEQCPDDPNVVVQVVSVVNHHHYDYHYDDPQLLDLVSLLVVVVVVVDLGPYYHHPQDDADPLLDDQPVPHDPVSVVVRCSRRPSSSVSNVVSSVVSCVVQPADDDDDDLLVLLVVLQSNQVSCVVVDDPVPDAGAAEDEQDADDPVVVVCVVVPDCLVCVLSVVNDDPVVCNVPHHHPVLQVVQVVVCVVLRHRYGYSDVVSLLVCLCSVPPPDDSPVVVSVVSVVVSVVCVVVSVVVSVVSVVVVCVVPVVSNPGDPD

Secondary structure (DSSP, 8-state):
-PPPP-TT-EEEEETTTSHHHHHHHHHHHHTT-EEEEE-SSGGGS-HHHHHHHHHHTT---SEEEE------GGG-S-GGGS-HHHHHHHHIIIIIHHHHHHHHHHHHHHTS-S-----THHHHHHHHHHHHHHHTTS--TTT----EEE---EE-HHHHHHHHHS-HHHHHHHT--S-HHHHHHHSEEHHHHHHHHHHHHHTT-SEEESSHHHHHHHHHH-TTSPPSSHHHHHHHHHHHHHHHHHHHHHHHHHHHHHHHH-HHHHPPP--